Protein AF-A0A0R3MHD1-F1 (afdb_monomer_lite)

Sequence (222 aa):
MSDHPVATAPGTALAGQFPVSPNNPCPFLRALVANGYVGGDVVPLSQISEIVGDASGQTGLGKMKVRIATWMVAVIANGLGPGRLFKSATSGAVLDQLRDGPLDKHGGGSRILDATAKVHEEQIDRLASFGKDCKDPAGGIETGLTAKEIETFMAANIKRDGDAARWYFPILMKGEWPVLLKILGKGEGEERYLSVAEVRTLFVERRLPKRIADRLPKPASP

Structure (mmCIF, N/CA/C/O backbone):
data_AF-A0A0R3MHD1-F1
#
_entry.id   AF-A0A0R3MHD1-F1
#
loop_
_atom_site.group_PDB
_atom_site.id
_atom_site.type_symbol
_atom_site.label_atom_id
_atom_site.label_alt_id
_atom_site.label_comp_id
_atom_site.label_asym_id
_atom_site.label_entity_id
_atom_site.label_seq_id
_atom_site.pdbx_PDB_ins_code
_atom_site.Cartn_x
_atom_site.Cartn_y
_atom_site.Cartn_z
_atom_site.occupancy
_atom_site.B_iso_or_equiv
_atom_site.auth_seq_id
_atom_site.auth_comp_id
_atom_site.auth_asym_id
_atom_site.auth_atom_id
_atom_site.pdbx_PDB_model_num
ATOM 1 N N . MET A 1 1 ? -9.852 -34.357 8.233 1.00 34.12 1 MET A N 1
ATOM 2 C CA . MET A 1 1 ? -9.595 -33.956 6.837 1.00 34.12 1 MET A CA 1
ATOM 3 C C . MET A 1 1 ? -8.949 -32.591 6.910 1.00 34.12 1 MET A C 1
ATOM 5 O O . MET A 1 1 ? -9.601 -31.654 7.344 1.00 34.12 1 MET A O 1
ATOM 9 N N . SER A 1 2 ? -7.641 -32.533 6.677 1.00 34.09 2 SER A N 1
ATOM 10 C CA . SER A 1 2 ? -6.880 -31.287 6.728 1.00 34.09 2 SER A CA 1
ATOM 11 C C . SER A 1 2 ? -6.957 -30.638 5.354 1.00 34.09 2 SER A C 1
ATOM 13 O O . SER A 1 2 ? -6.270 -31.077 4.435 1.00 34.09 2 SER A O 1
ATOM 15 N N . ASP A 1 3 ? -7.809 -29.627 5.213 1.00 36.19 3 ASP A N 1
ATOM 16 C CA . ASP A 1 3 ? -7.809 -28.756 4.041 1.00 36.19 3 ASP A CA 1
ATOM 17 C C . ASP A 1 3 ? -6.606 -27.819 4.150 1.00 36.19 3 ASP A C 1
ATOM 19 O O . ASP A 1 3 ? -6.663 -26.745 4.746 1.00 36.19 3 ASP A O 1
ATOM 23 N N . HIS A 1 4 ? -5.471 -28.259 3.612 1.00 31.22 4 HIS A N 1
ATOM 24 C CA . HIS A 1 4 ? -4.378 -27.347 3.315 1.00 31.22 4 HIS A CA 1
ATOM 25 C C . HIS A 1 4 ? -4.783 -26.510 2.095 1.00 31.22 4 HIS A C 1
ATOM 27 O O . HIS A 1 4 ? -5.017 -27.090 1.030 1.00 31.22 4 HIS A O 1
ATOM 33 N N . PRO A 1 5 ? -4.856 -25.170 2.197 1.00 44.78 5 PRO A N 1
ATOM 34 C CA . PRO A 1 5 ? -5.051 -24.349 1.019 1.00 44.78 5 PRO A CA 1
ATOM 35 C C . PRO A 1 5 ? -3.852 -24.560 0.095 1.00 44.78 5 PRO A C 1
ATOM 37 O O . PRO A 1 5 ? -2.701 -24.351 0.483 1.00 44.78 5 PRO A O 1
ATOM 40 N N . VAL A 1 6 ? -4.130 -25.019 -1.126 1.00 38.56 6 VAL A N 1
ATOM 41 C CA . VAL A 1 6 ? -3.137 -25.139 -2.193 1.00 38.56 6 VAL A CA 1
ATOM 42 C C . VAL A 1 6 ? -2.524 -23.758 -2.392 1.00 38.56 6 VAL A C 1
ATOM 44 O O . VAL A 1 6 ?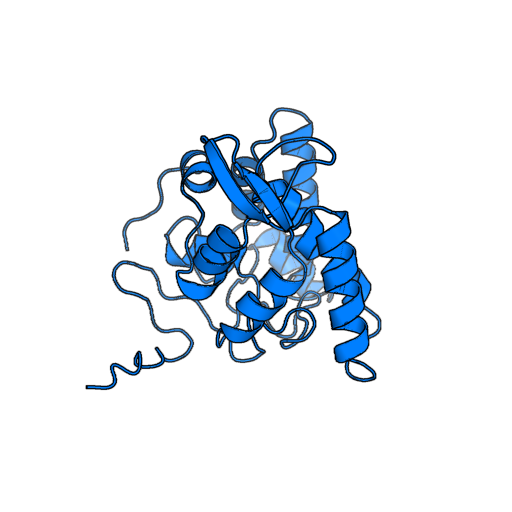 -3.195 -22.827 -2.841 1.00 38.56 6 VAL A O 1
ATOM 47 N N . ALA A 1 7 ? -1.252 -23.619 -2.018 1.00 45.84 7 ALA A N 1
ATOM 48 C CA . ALA A 1 7 ? -0.494 -22.401 -2.239 1.00 45.84 7 ALA A CA 1
ATOM 49 C C . ALA A 1 7 ? -0.509 -22.096 -3.742 1.00 45.84 7 ALA A C 1
ATOM 51 O O . ALA A 1 7 ? 0.117 -22.788 -4.544 1.00 45.84 7 ALA A O 1
ATOM 52 N N . THR A 1 8 ? -1.283 -21.085 -4.127 1.00 55.59 8 THR A N 1
ATOM 53 C CA . THR A 1 8 ? -1.383 -20.643 -5.515 1.00 55.59 8 THR A CA 1
ATOM 54 C C . THR A 1 8 ? -0.014 -20.118 -5.946 1.00 55.59 8 THR A C 1
ATOM 56 O O . THR A 1 8 ? 0.562 -19.270 -5.262 1.00 55.59 8 THR A O 1
ATOM 59 N N . ALA A 1 9 ? 0.529 -20.639 -7.050 1.00 59.28 9 ALA A N 1
ATOM 60 C CA . ALA A 1 9 ? 1.863 -20.271 -7.515 1.00 59.28 9 ALA A CA 1
ATOM 61 C C . ALA A 1 9 ? 1.975 -18.745 -7.740 1.00 59.28 9 ALA A C 1
ATOM 63 O O . ALA A 1 9 ? 1.017 -18.140 -8.249 1.00 59.28 9 ALA A O 1
ATOM 64 N N . PRO A 1 10 ? 3.116 -18.112 -7.396 1.00 60.78 10 PRO A N 1
ATOM 65 C CA . PRO A 1 10 ? 3.315 -16.677 -7.576 1.00 60.78 10 PRO A CA 1
ATOM 66 C C . PRO A 1 10 ? 3.020 -16.253 -9.018 1.00 60.78 10 PRO A C 1
ATOM 68 O O . PRO A 1 10 ? 3.542 -16.839 -9.961 1.00 60.78 10 PRO A O 1
ATOM 71 N N . GLY A 1 11 ? 2.166 -15.246 -9.197 1.00 61.41 11 GLY A N 1
ATOM 72 C CA . GLY A 1 11 ? 1.775 -14.753 -10.524 1.00 61.41 11 GLY A CA 1
ATOM 73 C C . GLY A 1 11 ? 0.466 -15.319 -11.080 1.00 61.41 11 GLY A C 1
ATOM 74 O O . GLY A 1 11 ? -0.104 -14.727 -11.994 1.00 61.41 11 GLY A O 1
ATOM 75 N N . THR A 1 12 ? -0.069 -16.395 -10.499 1.00 70.38 12 THR A N 1
ATOM 76 C CA . THR A 1 12 ? -1.345 -16.974 -10.949 1.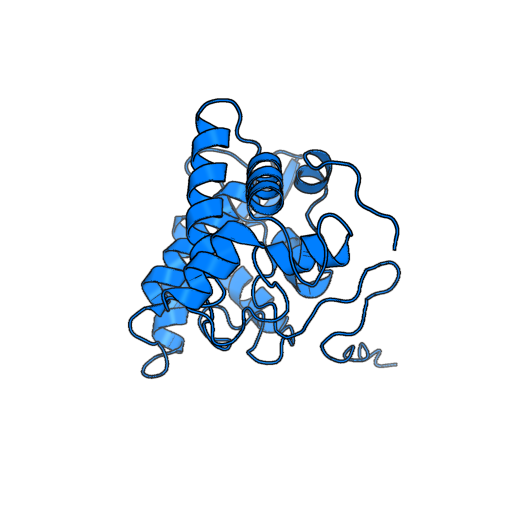00 70.38 12 THR A CA 1
ATOM 77 C C . THR A 1 12 ? -2.516 -16.068 -10.552 1.00 70.38 12 THR A C 1
ATOM 79 O O . THR A 1 12 ? -2.560 -15.509 -9.446 1.00 70.38 12 THR A O 1
ATOM 82 N N . ALA A 1 13 ? -3.468 -15.893 -11.467 1.00 78.25 13 ALA A N 1
ATOM 83 C CA . ALA A 1 13 ? -4.727 -15.209 -11.197 1.00 78.25 13 ALA A CA 1
ATOM 84 C C . ALA A 1 13 ? -5.541 -15.974 -10.136 1.00 78.25 13 ALA A C 1
ATOM 86 O O . ALA A 1 13 ? -5.620 -17.201 -10.187 1.00 78.25 13 ALA A O 1
ATOM 87 N N . LEU A 1 14 ? -6.147 -15.262 -9.178 1.00 84.88 14 LEU A N 1
ATOM 88 C CA . LEU A 1 14 ? -7.246 -15.846 -8.400 1.00 84.88 14 LEU A CA 1
ATOM 89 C C . LEU A 1 14 ? -8.499 -15.889 -9.284 1.00 84.88 14 LEU A C 1
ATOM 91 O O . LEU A 1 14 ? -8.594 -15.155 -10.268 1.00 84.88 14 LEU A O 1
ATOM 95 N N . ALA A 1 15 ? -9.466 -16.738 -8.937 1.00 86.75 15 ALA A N 1
ATOM 96 C CA . ALA A 1 15 ? -10.714 -16.836 -9.689 1.00 86.75 15 ALA A CA 1
ATOM 97 C C . ALA A 1 15 ? -11.391 -15.457 -9.830 1.00 86.75 15 ALA A C 1
ATOM 99 O O . ALA A 1 15 ? -11.622 -14.765 -8.836 1.00 86.75 15 ALA A O 1
ATOM 100 N N . GLY A 1 16 ? -11.698 -15.069 -11.072 1.00 87.50 16 GLY A N 1
ATOM 101 C CA . GLY A 1 16 ? -12.313 -13.777 -11.386 1.00 87.50 16 GLY A CA 1
ATOM 102 C C . GLY A 1 16 ? -11.384 -12.568 -11.224 1.00 87.50 16 GLY A C 1
ATOM 103 O O . GLY A 1 16 ? -11.873 -11.480 -10.936 1.00 87.50 16 GLY A O 1
ATOM 104 N N . GLN A 1 17 ? -10.065 -12.745 -11.358 1.00 94.38 17 GLN A N 1
ATOM 105 C CA . GLN A 1 17 ? -9.077 -11.663 -11.319 1.00 94.38 17 GLN A CA 1
ATOM 106 C C . GLN A 1 17 ? -8.111 -11.728 -12.502 1.00 94.38 17 GLN A C 1
ATOM 108 O O . GLN A 1 17 ? -7.833 -12.798 -13.038 1.00 94.38 17 GLN A O 1
ATOM 113 N N . PHE A 1 18 ? -7.530 -10.583 -12.856 1.00 94.12 18 PHE A N 1
ATOM 114 C CA . PHE A 1 18 ? -6.404 -10.529 -13.783 1.00 94.12 18 PHE A CA 1
ATOM 115 C C . PHE A 1 18 ? -5.118 -11.070 -13.129 1.00 94.12 18 PHE A C 1
ATOM 117 O O . PHE A 1 18 ? -4.924 -10.934 -11.912 1.00 94.12 18 PHE A O 1
ATOM 124 N N . PRO A 1 19 ? -4.201 -11.671 -13.912 1.00 93.31 19 PRO A N 1
ATOM 125 C CA . PRO A 1 19 ? -2.897 -12.081 -13.405 1.00 93.31 19 PRO A CA 1
ATOM 126 C C . PRO A 1 19 ? -2.097 -10.866 -12.919 1.00 93.31 19 PRO A C 1
ATOM 128 O O . PRO A 1 19 ? -2.137 -9.787 -13.506 1.00 93.31 19 PRO A O 1
ATOM 131 N N . VAL A 1 20 ? -1.341 -11.050 -11.836 1.00 94.00 20 VAL A N 1
ATOM 132 C CA . VAL A 1 20 ? -0.534 -9.985 -11.227 1.00 94.00 20 VAL A CA 1
ATOM 133 C C . VAL A 1 20 ? 0.913 -10.426 -11.180 1.00 94.00 20 VAL A C 1
ATOM 135 O O . VAL A 1 20 ? 1.230 -11.411 -10.516 1.00 94.00 20 VAL A O 1
ATOM 138 N N . SER A 1 21 ? 1.799 -9.661 -11.814 1.00 94.25 21 SER A N 1
ATOM 139 C CA . SER A 1 21 ? 3.227 -9.976 -11.848 1.00 94.25 21 SER A CA 1
ATOM 140 C C . SER A 1 21 ? 3.822 -10.146 -10.436 1.00 94.25 21 SER A C 1
ATOM 142 O O . SER A 1 21 ? 3.561 -9.320 -9.550 1.00 94.25 21 SER A O 1
ATOM 144 N N . PRO A 1 22 ? 4.658 -11.174 -10.186 1.00 93.81 22 PRO A N 1
ATOM 145 C CA . PRO A 1 22 ? 5.426 -11.279 -8.942 1.00 93.81 22 PRO A CA 1
ATOM 146 C C . PRO A 1 22 ? 6.431 -10.122 -8.776 1.00 93.81 22 PRO A C 1
ATOM 148 O O . PRO A 1 22 ? 6.829 -9.792 -7.657 1.00 93.81 22 PRO A O 1
ATOM 151 N N . ASN A 1 23 ? 6.765 -9.429 -9.868 1.00 94.31 23 ASN A N 1
ATOM 152 C CA . ASN A 1 23 ? 7.660 -8.279 -9.853 1.00 94.31 23 ASN A CA 1
ATOM 153 C C . ASN A 1 23 ? 6.982 -6.959 -9.446 1.00 94.31 23 ASN A C 1
ATOM 155 O O . ASN A 1 23 ? 7.631 -5.915 -9.451 1.00 94.31 23 ASN A O 1
ATOM 159 N N . ASN A 1 24 ? 5.699 -6.991 -9.073 1.00 93.75 24 ASN A N 1
ATOM 160 C CA . ASN A 1 24 ? 5.012 -5.866 -8.447 1.00 93.75 24 ASN A CA 1
ATOM 161 C C . ASN A 1 24 ? 5.027 -6.033 -6.910 1.00 93.75 24 ASN A C 1
ATOM 163 O O . ASN A 1 24 ? 4.262 -6.858 -6.399 1.00 93.75 24 ASN A O 1
ATOM 167 N N . PRO A 1 25 ? 5.852 -5.282 -6.151 1.00 93.25 25 PRO A N 1
ATOM 168 C CA . PRO A 1 25 ? 5.940 -5.397 -4.694 1.00 93.25 25 PRO A CA 1
ATOM 169 C C . PRO A 1 25 ? 4.846 -4.615 -3.947 1.00 93.25 25 PRO A C 1
ATOM 171 O O . PRO A 1 25 ? 4.747 -4.728 -2.728 1.00 93.25 25 PRO A O 1
ATOM 174 N N . CYS A 1 26 ? 4.044 -3.794 -4.634 1.00 94.00 26 CYS A N 1
ATOM 175 C CA . CYS A 1 26 ? 3.104 -2.882 -3.990 1.00 94.00 26 CYS A CA 1
ATOM 176 C C . CYS A 1 26 ? 1.717 -3.533 -3.848 1.00 94.00 26 CYS A C 1
ATOM 178 O O . CYS A 1 26 ? 1.015 -3.673 -4.850 1.00 94.00 26 CYS A O 1
ATOM 180 N N . PRO A 1 27 ? 1.251 -3.874 -2.632 1.00 94.94 27 PRO A N 1
ATOM 181 C CA . PRO A 1 27 ? -0.035 -4.555 -2.437 1.00 94.94 27 PRO A CA 1
ATOM 182 C C . PRO A 1 27 ? -1.225 -3.751 -2.985 1.00 94.94 27 PRO A C 1
ATOM 184 O O . PRO A 1 27 ? -2.153 -4.325 -3.547 1.00 94.94 27 PRO A O 1
ATOM 187 N N . PHE A 1 28 ? -1.165 -2.418 -2.912 1.00 95.56 28 PHE A N 1
ATOM 188 C CA . PHE A 1 28 ? -2.193 -1.542 -3.471 1.00 95.56 28 PHE A CA 1
ATOM 189 C C . PHE A 1 28 ? -2.265 -1.623 -5.004 1.00 95.56 28 PHE A C 1
ATOM 191 O O . PHE A 1 28 ? -3.340 -1.842 -5.556 1.00 95.56 28 PHE A O 1
ATOM 198 N N . LEU A 1 29 ? -1.125 -1.529 -5.701 1.00 95.81 29 LEU A N 1
ATOM 199 C CA . LEU A 1 29 ? -1.087 -1.682 -7.161 1.00 95.81 29 LEU A CA 1
ATOM 200 C C . LEU A 1 29 ? -1.463 -3.105 -7.588 1.00 95.81 29 LEU A C 1
ATOM 202 O O . LEU A 1 29 ? -2.177 -3.272 -8.570 1.00 95.81 29 LEU A O 1
ATOM 206 N N . ARG A 1 30 ? -1.041 -4.128 -6.835 1.00 96.50 30 ARG A N 1
ATOM 207 C CA . ARG A 1 30 ? -1.443 -5.524 -7.072 1.00 96.50 30 ARG A CA 1
ATOM 208 C C . ARG A 1 30 ? -2.963 -5.682 -7.024 1.00 96.50 30 ARG A C 1
ATOM 210 O O . ARG A 1 30 ? -3.510 -6.367 -7.881 1.00 96.50 30 ARG A O 1
ATOM 217 N N . ALA A 1 31 ? -3.635 -5.033 -6.072 1.00 96.88 31 ALA A N 1
ATOM 218 C CA . ALA A 1 31 ? -5.093 -5.040 -5.991 1.00 96.88 31 ALA A CA 1
ATOM 219 C C . ALA A 1 31 ? -5.751 -4.275 -7.150 1.00 96.88 31 ALA A C 1
ATOM 221 O O . ALA A 1 31 ? -6.754 -4.734 -7.693 1.00 96.88 31 ALA A O 1
ATOM 222 N N . LEU A 1 32 ? -5.181 -3.145 -7.581 1.00 96.81 32 LEU A N 1
ATOM 223 C CA . LEU A 1 32 ? -5.687 -2.420 -8.751 1.00 96.81 32 LEU A CA 1
ATOM 224 C C . LEU A 1 32 ? -5.599 -3.254 -10.036 1.00 96.81 32 LEU A C 1
ATOM 226 O O . LEU A 1 32 ? -6.579 -3.316 -10.775 1.00 96.81 32 LEU A O 1
ATOM 230 N N . VAL A 1 33 ? -4.464 -3.922 -10.270 1.00 96.62 33 VAL A N 1
ATOM 231 C CA . VAL A 1 33 ? -4.264 -4.813 -11.424 1.00 96.62 33 VAL A CA 1
ATOM 232 C C . VAL A 1 33 ? -5.217 -6.002 -11.351 1.00 96.62 33 VAL A C 1
ATOM 234 O O . VAL A 1 33 ? -5.978 -6.230 -12.283 1.00 96.62 33 VAL A O 1
ATOM 237 N N . ALA A 1 34 ? -5.229 -6.724 -10.224 1.00 96.62 34 ALA A N 1
ATOM 238 C CA . ALA A 1 34 ? -6.039 -7.931 -10.046 1.00 96.62 34 ALA A CA 1
ATOM 239 C C . ALA A 1 34 ? -7.527 -7.702 -10.340 1.00 96.62 34 ALA A C 1
ATOM 241 O O . ALA A 1 34 ? -8.197 -8.591 -10.855 1.00 96.62 34 ALA A O 1
ATOM 242 N N . ASN A 1 35 ? -8.038 -6.511 -10.023 1.00 96.06 35 ASN A N 1
ATOM 243 C CA . ASN A 1 35 ? -9.447 -6.172 -10.198 1.00 96.06 35 ASN A CA 1
ATOM 244 C C . ASN A 1 35 ? -9.700 -5.266 -11.413 1.00 96.06 35 ASN A C 1
ATOM 246 O O . ASN A 1 35 ? -10.769 -4.680 -11.485 1.00 96.06 35 ASN A O 1
ATOM 250 N N . GLY A 1 36 ? -8.751 -5.124 -12.346 1.00 95.12 36 GLY A N 1
ATOM 251 C CA . GLY A 1 36 ? -8.996 -4.472 -13.638 1.00 95.12 36 GLY A CA 1
ATOM 252 C C . GLY A 1 36 ? -9.118 -2.947 -13.605 1.00 95.12 36 GLY A C 1
ATOM 253 O O . GLY A 1 36 ? -9.680 -2.364 -14.531 1.00 95.12 36 GLY A O 1
ATOM 254 N N . TYR A 1 37 ? -8.619 -2.280 -12.562 1.00 95.50 37 TYR A N 1
ATOM 255 C CA . TYR A 1 37 ? -8.586 -0.812 -12.503 1.00 95.50 37 TYR A CA 1
ATOM 256 C C . TYR A 1 37 ? -7.416 -0.221 -13.306 1.00 95.50 37 TYR A C 1
ATOM 258 O O . TYR A 1 37 ? -7.509 0.902 -13.800 1.00 95.50 37 TYR A O 1
ATOM 266 N N . VAL A 1 38 ? -6.317 -0.971 -13.441 1.00 94.81 38 VAL A N 1
ATOM 267 C CA . VAL A 1 38 ? -5.145 -0.629 -14.268 1.00 94.81 38 VAL A CA 1
ATOM 268 C C . VAL A 1 38 ? -4.595 -1.876 -14.961 1.00 94.81 38 VAL A C 1
ATOM 270 O O . VAL A 1 38 ? -4.818 -2.991 -14.491 1.00 94.81 38 VAL A O 1
ATOM 273 N N . GLY A 1 39 ? -3.848 -1.681 -16.052 1.00 92.31 39 GLY A N 1
ATOM 274 C CA . GLY A 1 39 ? -3.086 -2.751 -16.706 1.00 92.31 39 GLY A CA 1
ATOM 275 C C . GLY A 1 39 ? -1.946 -3.283 -15.829 1.00 92.31 39 GLY A C 1
ATOM 276 O O . GLY A 1 39 ? -1.474 -2.599 -14.922 1.00 92.31 39 GLY A O 1
ATOM 277 N N . GLY A 1 40 ? -1.514 -4.521 -16.082 1.00 88.25 40 GLY A N 1
ATOM 278 C CA . GLY A 1 40 ? -0.437 -5.182 -15.328 1.00 88.25 40 GLY A CA 1
ATOM 279 C C . GLY A 1 40 ? 0.984 -4.851 -15.798 1.00 88.25 40 GLY A C 1
ATOM 280 O O . GLY A 1 40 ? 1.942 -5.275 -15.157 1.00 88.25 40 GLY A O 1
ATOM 281 N N . ASP A 1 41 ? 1.106 -4.114 -16.898 1.00 90.75 41 ASP A N 1
ATOM 282 C CA . ASP A 1 41 ? 2.324 -3.817 -17.643 1.00 90.75 41 ASP A CA 1
ATOM 283 C C . ASP A 1 41 ? 2.645 -2.312 -17.594 1.00 90.75 41 ASP A C 1
ATOM 285 O O . ASP A 1 41 ? 3.019 -1.802 -16.537 1.00 90.75 41 ASP A O 1
ATOM 289 N N . VAL A 1 42 ? 2.528 -1.581 -18.706 1.00 94.19 42 VAL A N 1
ATOM 290 C CA . VAL A 1 42 ? 2.818 -0.149 -18.773 1.00 94.19 42 VAL A CA 1
ATOM 291 C C . VAL A 1 42 ? 1.551 0.640 -18.478 1.00 94.19 42 VAL A C 1
ATOM 293 O O . VAL A 1 42 ? 0.587 0.607 -19.238 1.00 94.19 42 VAL A O 1
ATOM 296 N N . VAL A 1 43 ? 1.570 1.407 -17.391 1.00 94.62 43 VAL A N 1
ATOM 297 C CA . VAL A 1 43 ? 0.432 2.226 -16.969 1.00 94.62 43 VAL A CA 1
ATOM 298 C C . VAL A 1 43 ? 0.816 3.707 -17.005 1.00 94.62 43 VAL A C 1
ATOM 300 O O . VAL A 1 43 ? 1.777 4.107 -16.333 1.00 94.62 43 VAL A O 1
ATOM 303 N N . PRO A 1 44 ? 0.075 4.555 -17.745 1.00 95.88 44 PRO A N 1
ATOM 304 C CA . PRO A 1 44 ? 0.311 5.993 -17.770 1.00 95.88 44 PRO A CA 1
ATOM 305 C C . PRO A 1 44 ? 0.342 6.602 -16.364 1.00 95.88 44 PRO A C 1
ATOM 307 O O . PRO A 1 44 ? -0.516 6.324 -15.523 1.00 95.88 44 PRO A O 1
ATOM 310 N N . LEU A 1 45 ? 1.299 7.500 -16.111 1.00 93.62 45 LEU A N 1
ATOM 311 C CA . LEU A 1 45 ? 1.434 8.138 -14.796 1.00 93.62 45 LEU A CA 1
ATOM 312 C C . LEU A 1 45 ? 0.197 8.965 -14.420 1.00 93.62 45 LEU A C 1
ATOM 314 O O . LEU A 1 45 ? -0.157 9.048 -13.244 1.00 93.62 45 LEU A O 1
ATOM 318 N N . SER A 1 46 ? -0.473 9.557 -15.414 1.00 93.38 46 SER A N 1
ATOM 319 C CA . SER A 1 46 ? -1.746 10.259 -15.234 1.00 93.38 46 SER A CA 1
ATOM 320 C C . SER A 1 46 ? -2.811 9.328 -14.659 1.00 93.38 46 SER A C 1
ATOM 322 O O . SER A 1 46 ? -3.403 9.672 -13.639 1.00 93.38 46 SER A O 1
ATOM 324 N N . GLN A 1 47 ? -2.966 8.131 -15.228 1.00 95.00 47 GLN A N 1
ATOM 325 C CA . GLN A 1 47 ? -3.921 7.123 -14.770 1.00 95.00 47 GLN A CA 1
ATOM 326 C C . GLN A 1 47 ? -3.608 6.647 -13.345 1.00 95.00 47 GLN A C 1
ATOM 328 O O . GLN A 1 47 ? -4.501 6.643 -12.500 1.00 95.00 47 GLN A O 1
ATOM 333 N N . ILE A 1 48 ? -2.344 6.318 -13.038 1.00 93.38 48 ILE A N 1
ATOM 334 C CA . ILE A 1 48 ? -1.938 5.925 -11.672 1.00 93.38 48 ILE A CA 1
ATOM 335 C C . ILE A 1 48 ? -2.257 7.053 -10.685 1.00 93.38 48 ILE A C 1
ATOM 337 O O . ILE A 1 48 ? -2.858 6.817 -9.637 1.00 93.38 48 ILE A O 1
ATOM 341 N N . SER A 1 49 ? -1.864 8.287 -11.016 1.00 94.06 49 SER A N 1
ATOM 342 C CA . SER A 1 49 ? -2.080 9.436 -10.138 1.00 94.06 49 SER A CA 1
ATOM 343 C C . SER A 1 49 ? -3.564 9.705 -9.894 1.00 94.06 49 SER A C 1
ATOM 345 O O . SER A 1 49 ? -3.947 9.990 -8.763 1.00 94.06 49 SER A O 1
ATOM 347 N N . GLU A 1 50 ? -4.399 9.591 -10.928 1.00 94.94 50 GLU A N 1
ATOM 348 C CA . GLU A 1 50 ? -5.842 9.798 -10.854 1.00 94.94 50 GLU A CA 1
ATOM 349 C C . GLU A 1 50 ? -6.513 8.750 -9.971 1.00 94.94 50 GLU A C 1
ATOM 351 O O . GLU A 1 50 ? -7.168 9.128 -9.003 1.00 94.94 50 GLU A O 1
ATOM 356 N N . ILE A 1 51 ? -6.237 7.465 -10.209 1.00 95.00 51 ILE A N 1
ATOM 357 C CA . ILE A 1 51 ? -6.793 6.359 -9.421 1.00 95.00 51 ILE A CA 1
ATOM 358 C C . ILE A 1 51 ? -6.379 6.447 -7.951 1.00 95.00 51 ILE A C 1
ATOM 360 O O . ILE A 1 51 ? -7.209 6.265 -7.064 1.00 95.00 51 ILE A O 1
ATOM 364 N N . VAL A 1 52 ? -5.110 6.750 -7.656 1.00 93.44 52 VAL A N 1
ATOM 365 C CA . VAL A 1 52 ? -4.667 6.932 -6.262 1.00 93.44 52 VAL A CA 1
ATOM 366 C C . VAL A 1 52 ? -5.308 8.180 -5.646 1.00 93.44 52 VAL A C 1
ATOM 368 O O . VAL A 1 52 ? -5.684 8.172 -4.472 1.00 93.44 52 VAL A O 1
ATOM 371 N N . GLY A 1 53 ? -5.484 9.239 -6.440 1.00 94.12 53 GLY A N 1
ATOM 372 C CA . GLY A 1 53 ? -6.239 10.427 -6.055 1.00 94.12 53 GLY A CA 1
ATOM 373 C C . GLY A 1 53 ? -7.676 10.094 -5.652 1.00 94.12 53 GLY A C 1
ATOM 374 O O . GLY A 1 53 ? -8.107 10.517 -4.581 1.00 94.12 53 GLY A O 1
ATOM 375 N N . ASP A 1 54 ? -8.387 9.305 -6.454 1.00 94.88 54 ASP A N 1
ATOM 376 C CA . ASP A 1 54 ? -9.757 8.853 -6.182 1.00 94.88 54 ASP A CA 1
ATOM 377 C C . ASP A 1 54 ? -9.834 7.939 -4.959 1.00 94.88 54 ASP A C 1
ATOM 379 O O . ASP A 1 54 ? -10.608 8.190 -4.031 1.00 94.88 54 ASP A O 1
ATOM 383 N N . ALA A 1 55 ? -8.959 6.933 -4.892 1.00 94.25 55 ALA A N 1
ATOM 384 C CA . ALA A 1 55 ? -8.890 6.007 -3.766 1.00 94.25 55 ALA A CA 1
ATOM 385 C C . ALA A 1 55 ? -8.696 6.733 -2.428 1.00 94.25 55 ALA A C 1
ATOM 387 O O . ALA A 1 55 ? -9.275 6.337 -1.413 1.00 94.25 55 ALA A O 1
ATOM 388 N N . SER A 1 56 ? -7.913 7.820 -2.424 1.00 91.62 56 SER A N 1
ATOM 389 C CA . SER A 1 56 ? -7.628 8.602 -1.219 1.00 91.62 56 SER A CA 1
ATOM 390 C C . SER A 1 56 ? -8.863 9.257 -0.589 1.00 91.62 56 SER A C 1
ATOM 392 O O . SER A 1 56 ? -8.800 9.666 0.569 1.00 91.62 56 SER A O 1
ATOM 394 N N . GLY A 1 57 ? -9.968 9.394 -1.336 1.00 90.75 57 GLY A N 1
ATOM 395 C CA . GLY A 1 57 ? -11.183 10.082 -0.889 1.00 90.75 57 GLY A CA 1
ATOM 396 C C . GLY A 1 57 ? -11.019 11.594 -0.692 1.00 90.75 57 GLY A C 1
ATOM 397 O O . GLY A 1 57 ? -11.946 12.257 -0.237 1.00 90.75 57 GLY A O 1
ATOM 398 N N . GLN A 1 58 ? -9.851 12.156 -1.019 1.00 90.94 58 GLN A N 1
ATOM 399 C CA . GLN A 1 58 ? -9.601 13.592 -0.958 1.00 90.94 58 GLN A CA 1
ATOM 400 C C . GLN A 1 58 ? -10.287 14.304 -2.129 1.00 90.94 58 GLN A C 1
ATOM 402 O O . GLN A 1 58 ? -10.402 13.760 -3.227 1.00 90.94 58 GLN A O 1
ATOM 407 N N . THR A 1 59 ? -10.673 15.563 -1.927 1.00 91.44 59 THR A N 1
ATOM 408 C CA . THR A 1 59 ? -11.262 16.424 -2.964 1.00 91.44 59 THR A CA 1
ATOM 409 C C . THR A 1 59 ? -10.449 17.714 -3.133 1.00 91.44 59 THR A C 1
ATOM 411 O O . THR A 1 59 ? -9.544 18.010 -2.344 1.00 91.44 59 THR A O 1
ATOM 414 N N . GLY A 1 60 ? -10.698 18.461 -4.216 1.00 94.25 60 GLY A N 1
ATOM 415 C CA . GLY A 1 60 ? -10.064 19.759 -4.485 1.00 94.25 60 GLY A CA 1
ATOM 416 C C . GLY A 1 60 ? -8.530 19.748 -4.394 1.00 94.25 60 GLY A C 1
ATOM 417 O O . GLY A 1 60 ? -7.856 18.892 -4.974 1.00 94.25 60 GLY A O 1
ATOM 418 N N . LEU A 1 61 ? -7.974 20.696 -3.629 1.00 92.62 61 LEU A N 1
ATOM 419 C CA . LEU A 1 61 ? -6.527 20.828 -3.406 1.00 92.62 61 LEU A CA 1
ATOM 420 C C . LEU A 1 61 ? -5.906 19.588 -2.744 1.00 92.62 61 LEU A C 1
ATOM 422 O O . LEU A 1 61 ? -4.748 19.268 -3.010 1.00 92.62 61 LEU A O 1
ATOM 426 N N . GLY A 1 62 ? -6.660 18.872 -1.903 1.00 90.94 62 GLY A N 1
ATOM 427 C CA . GLY A 1 62 ? -6.200 17.632 -1.276 1.00 90.94 62 GLY A CA 1
ATOM 428 C C . GLY A 1 62 ? -5.948 16.541 -2.315 1.00 90.94 62 GLY A C 1
ATOM 429 O O . GLY A 1 62 ? -4.861 15.960 -2.349 1.00 90.94 62 GLY A O 1
ATOM 430 N N . LYS A 1 63 ? -6.911 16.337 -3.226 1.00 92.19 63 LYS A N 1
ATOM 431 C CA . LYS A 1 63 ? -6.781 15.390 -4.346 1.00 92.19 63 LYS A CA 1
ATOM 432 C C . LYS A 1 63 ? -5.604 15.754 -5.244 1.00 92.19 63 LYS A C 1
ATOM 434 O O . LYS A 1 63 ? -4.805 14.891 -5.593 1.00 92.19 63 LYS A O 1
ATOM 439 N N . MET A 1 64 ? -5.456 17.036 -5.578 1.00 91.81 64 MET A N 1
ATOM 440 C CA . MET A 1 64 ? -4.346 17.522 -6.402 1.00 91.81 64 MET A CA 1
ATOM 441 C C . MET A 1 64 ? -2.979 17.216 -5.770 1.00 91.81 64 MET A C 1
ATOM 443 O O . MET A 1 64 ? -2.092 16.714 -6.458 1.00 91.81 64 MET A O 1
ATOM 447 N N . LYS A 1 65 ? -2.816 17.437 -4.458 1.00 89.81 65 LYS A N 1
ATOM 448 C CA . LYS A 1 65 ? -1.573 17.102 -3.740 1.00 89.81 65 LYS A CA 1
ATOM 449 C C . LYS A 1 65 ? -1.262 15.605 -3.783 1.00 89.81 65 LYS A C 1
ATOM 451 O O . LYS A 1 65 ? -0.112 15.244 -4.017 1.00 89.81 65 LYS A O 1
ATOM 456 N N . VAL A 1 66 ? -2.268 14.745 -3.591 1.00 90.94 66 VAL A N 1
ATOM 457 C CA . VAL A 1 66 ? -2.099 13.283 -3.693 1.00 90.94 66 VAL A CA 1
ATOM 458 C C . VAL A 1 66 ? -1.647 12.896 -5.099 1.00 90.94 66 VAL A C 1
ATOM 460 O O . VAL A 1 66 ? -0.642 12.208 -5.234 1.00 90.94 66 VAL A O 1
ATOM 463 N N . ARG A 1 67 ? -2.313 13.409 -6.140 1.00 93.44 67 ARG A N 1
ATOM 464 C CA . ARG A 1 67 ? -1.960 13.127 -7.541 1.00 93.44 67 ARG A CA 1
ATOM 465 C C . ARG A 1 67 ? -0.511 13.499 -7.856 1.00 93.44 67 ARG A C 1
ATOM 467 O O . ARG A 1 67 ? 0.208 12.687 -8.428 1.00 93.44 67 ARG A O 1
ATOM 474 N N . ILE A 1 68 ? -0.072 14.694 -7.455 1.00 90.94 68 ILE A N 1
ATOM 475 C CA . ILE A 1 68 ? 1.305 15.163 -7.683 1.00 90.94 68 ILE A CA 1
ATOM 476 C C . ILE A 1 68 ? 2.312 14.270 -6.948 1.00 90.94 68 ILE A C 1
ATOM 478 O O . ILE A 1 68 ? 3.295 13.837 -7.545 1.00 90.94 68 ILE A O 1
ATOM 482 N N . ALA A 1 69 ? 2.059 13.949 -5.675 1.00 90.00 69 ALA A N 1
ATOM 483 C CA . ALA A 1 69 ? 2.928 13.066 -4.898 1.00 90.00 69 ALA A CA 1
ATOM 484 C C . ALA A 1 69 ? 3.040 11.671 -5.531 1.00 90.00 69 ALA A C 1
ATOM 486 O O . ALA A 1 69 ? 4.146 11.167 -5.721 1.00 90.00 69 ALA A O 1
ATOM 487 N N . THR A 1 70 ? 1.910 11.077 -5.921 1.00 91.06 70 THR A N 1
ATOM 488 C CA . THR A 1 70 ? 1.878 9.785 -6.611 1.00 91.06 70 THR A CA 1
ATOM 489 C C . THR A 1 70 ? 2.633 9.836 -7.931 1.00 91.06 70 THR A C 1
ATOM 491 O O . THR A 1 70 ? 3.407 8.927 -8.213 1.00 91.06 70 THR A O 1
ATOM 494 N N . TRP A 1 71 ? 2.449 10.895 -8.721 1.00 92.88 71 TRP A N 1
ATOM 495 C CA . TRP A 1 71 ? 3.148 11.059 -9.991 1.00 92.88 71 TRP A CA 1
ATOM 496 C C . TRP A 1 71 ? 4.669 11.078 -9.794 1.00 92.88 71 TRP A C 1
ATOM 498 O O . TRP A 1 71 ? 5.372 10.324 -10.460 1.00 92.88 71 TRP A O 1
ATOM 508 N N . MET A 1 72 ? 5.180 11.851 -8.827 1.00 88.75 72 MET A N 1
ATOM 509 C CA . MET A 1 72 ? 6.621 11.917 -8.537 1.00 88.75 72 MET A CA 1
ATOM 510 C C . MET A 1 72 ? 7.201 10.554 -8.138 1.00 88.75 72 MET A C 1
ATOM 512 O O . MET A 1 72 ? 8.271 10.175 -8.612 1.00 88.75 72 MET A O 1
ATOM 516 N N . VAL A 1 73 ? 6.486 9.797 -7.300 1.00 89.75 73 VAL A N 1
ATOM 517 C CA . VAL A 1 73 ? 6.893 8.439 -6.904 1.00 89.75 73 VAL A CA 1
ATOM 518 C C . VAL A 1 73 ? 6.857 7.483 -8.100 1.00 89.75 73 VAL A C 1
ATOM 520 O O . VAL A 1 73 ? 7.770 6.680 -8.278 1.00 89.75 73 VAL A O 1
ATOM 523 N N . ALA A 1 74 ? 5.835 7.586 -8.951 1.00 90.38 74 ALA A N 1
ATOM 524 C CA . ALA A 1 74 ? 5.675 6.722 -10.115 1.00 90.38 74 ALA A CA 1
ATOM 525 C C . ALA A 1 74 ? 6.750 6.971 -11.191 1.00 90.38 74 ALA A C 1
ATOM 527 O O . ALA A 1 74 ? 7.212 6.015 -11.809 1.00 90.38 74 ALA A O 1
ATOM 528 N N . VAL A 1 75 ? 7.222 8.215 -11.365 1.00 91.25 75 VAL A N 1
ATOM 529 C CA . VAL A 1 75 ? 8.344 8.537 -12.272 1.00 91.25 75 VAL A CA 1
ATOM 530 C C . VAL A 1 75 ? 9.601 7.738 -11.919 1.00 91.25 75 VAL A C 1
ATOM 532 O O . VAL A 1 75 ? 10.256 7.187 -12.804 1.00 91.25 75 VAL A O 1
ATOM 535 N N . ILE A 1 76 ? 9.934 7.654 -10.629 1.00 91.00 76 ILE A N 1
ATOM 536 C CA . ILE A 1 76 ? 11.163 6.998 -10.160 1.00 91.00 76 ILE A CA 1
ATOM 537 C C . ILE A 1 76 ? 11.008 5.484 -9.961 1.00 91.00 76 ILE A C 1
ATOM 539 O O . ILE A 1 76 ? 11.996 4.798 -9.706 1.00 91.00 76 ILE A O 1
ATOM 543 N N . ALA A 1 77 ? 9.790 4.945 -10.070 1.00 89.69 77 ALA A N 1
ATOM 544 C CA . ALA A 1 77 ? 9.463 3.586 -9.643 1.00 89.69 77 ALA A CA 1
ATOM 545 C C . ALA A 1 77 ? 10.260 2.493 -10.381 1.00 89.69 77 ALA A C 1
ATOM 547 O O . ALA A 1 77 ? 10.634 1.495 -9.771 1.00 89.69 77 ALA A O 1
ATOM 548 N N . ASN A 1 78 ? 10.585 2.703 -11.663 1.00 94.00 78 ASN A N 1
ATOM 549 C CA . ASN A 1 78 ? 11.362 1.763 -12.484 1.00 94.00 78 ASN A CA 1
ATOM 550 C C . ASN A 1 78 ? 12.871 2.082 -12.577 1.00 94.00 78 ASN A C 1
ATOM 552 O O . ASN A 1 78 ? 13.570 1.442 -13.371 1.00 94.00 78 ASN A O 1
ATOM 556 N N . GLY A 1 79 ? 13.378 3.072 -11.824 1.00 92.06 79 GLY A N 1
ATOM 557 C CA . GLY A 1 79 ? 14.803 3.430 -11.760 1.00 92.06 79 GLY A CA 1
ATOM 558 C C . GLY A 1 79 ? 15.091 4.938 -11.733 1.00 92.06 79 GLY A C 1
ATOM 559 O O . GLY A 1 79 ? 14.275 5.745 -12.162 1.00 92.06 79 GLY A O 1
ATOM 560 N N . LEU A 1 80 ? 16.294 5.312 -11.269 1.00 91.31 80 LEU A N 1
ATOM 561 C CA . LEU A 1 80 ? 16.755 6.713 -11.152 1.00 91.31 80 LEU A CA 1
ATOM 562 C C . LEU A 1 80 ? 17.646 7.193 -12.312 1.00 91.31 80 LEU A C 1
ATOM 564 O O . LEU A 1 80 ? 18.005 8.366 -12.371 1.00 91.31 80 LEU A O 1
ATOM 568 N N . GLY A 1 81 ? 18.035 6.304 -13.230 1.00 91.94 81 GLY A N 1
ATOM 569 C CA . GLY A 1 81 ? 18.862 6.683 -14.378 1.00 91.94 81 GLY A CA 1
ATOM 570 C C . GLY A 1 81 ? 18.104 7.614 -15.342 1.00 91.94 81 GLY A C 1
ATOM 571 O O . GLY A 1 81 ? 16.914 7.381 -15.564 1.00 91.94 81 GLY A O 1
ATOM 572 N N . PRO A 1 82 ? 18.756 8.604 -15.987 1.00 90.75 82 PRO A N 1
ATOM 573 C CA . PRO A 1 82 ? 18.079 9.589 -16.842 1.00 90.75 82 PRO A CA 1
ATOM 574 C C . PRO A 1 82 ? 17.170 8.977 -17.916 1.00 90.75 82 PRO A C 1
ATOM 576 O O . PRO A 1 82 ? 16.037 9.417 -18.097 1.00 90.75 82 PRO A O 1
ATOM 579 N N . GLY A 1 83 ? 17.622 7.906 -18.578 1.00 92.69 83 GLY A N 1
ATOM 580 C CA . GLY A 1 83 ? 16.820 7.199 -19.581 1.00 92.69 83 GLY A CA 1
ATOM 581 C C . GLY A 1 83 ? 15.587 6.495 -19.001 1.00 92.69 83 GLY A C 1
ATOM 582 O O . GLY A 1 83 ? 14.532 6.497 -19.629 1.00 92.69 83 GLY A O 1
ATOM 583 N N . ARG A 1 84 ? 15.688 5.933 -17.785 1.00 90.62 84 ARG A N 1
ATOM 584 C CA . ARG A 1 84 ? 14.551 5.314 -17.077 1.00 90.62 84 ARG A CA 1
ATOM 585 C C . ARG A 1 84 ? 13.536 6.379 -16.667 1.00 90.62 84 ARG A C 1
ATOM 587 O O . ARG A 1 84 ? 12.360 6.199 -16.940 1.00 90.62 84 ARG A O 1
ATOM 594 N N . LEU A 1 85 ? 13.994 7.499 -16.106 1.00 92.12 85 LEU A N 1
ATOM 595 C CA . LEU A 1 85 ? 13.130 8.620 -15.721 1.00 92.12 85 LEU A CA 1
ATOM 596 C C . LEU A 1 85 ? 12.378 9.196 -16.926 1.00 92.12 85 LEU A C 1
ATOM 598 O O . LEU A 1 85 ? 11.162 9.369 -16.867 1.00 92.12 85 LEU A O 1
ATOM 602 N N . PHE A 1 86 ? 13.080 9.440 -18.038 1.00 91.62 86 PHE A N 1
ATOM 603 C CA . PHE A 1 86 ? 12.467 9.934 -19.272 1.00 91.62 86 PHE A CA 1
ATOM 604 C C . PHE A 1 86 ? 11.445 8.943 -19.840 1.00 91.62 86 PHE A C 1
ATOM 606 O O . PHE A 1 86 ? 10.341 9.335 -20.223 1.00 91.62 86 PHE A O 1
ATOM 613 N N . LYS A 1 87 ? 11.778 7.647 -19.849 1.00 91.06 87 LYS A N 1
ATOM 614 C CA . LYS A 1 87 ? 10.851 6.598 -20.279 1.00 91.06 87 LYS A CA 1
ATOM 615 C C . LYS A 1 87 ? 9.611 6.549 -19.385 1.00 91.06 87 LYS A C 1
ATOM 617 O O . LYS A 1 87 ? 8.509 6.547 -19.919 1.00 91.06 87 LYS A O 1
ATOM 622 N N . SER A 1 88 ? 9.764 6.578 -18.061 1.00 91.06 88 SER A N 1
ATOM 623 C CA . SER A 1 88 ? 8.626 6.587 -17.133 1.00 91.06 88 SER A CA 1
ATOM 624 C C . SER A 1 88 ? 7.739 7.816 -17.330 1.00 91.06 88 SER A C 1
ATOM 626 O O . SER A 1 88 ? 6.518 7.699 -17.375 1.00 91.06 88 SER A O 1
ATOM 628 N N . ALA A 1 89 ? 8.345 8.996 -17.492 1.00 89.81 89 ALA A N 1
ATOM 629 C CA . ALA A 1 89 ? 7.621 10.250 -17.675 1.00 89.81 89 ALA A CA 1
ATOM 630 C C . ALA A 1 89 ? 6.835 10.310 -18.997 1.00 89.81 89 ALA A C 1
ATOM 632 O O . ALA A 1 89 ? 5.767 10.916 -19.035 1.00 89.81 89 ALA A O 1
ATOM 633 N N . THR A 1 90 ? 7.346 9.687 -20.064 1.00 90.31 90 THR A N 1
ATOM 634 C CA . THR A 1 90 ? 6.719 9.705 -21.399 1.00 90.31 90 THR A CA 1
ATOM 635 C C . THR A 1 90 ? 5.780 8.528 -21.645 1.00 90.31 90 THR A C 1
ATOM 637 O O . THR A 1 90 ? 4.729 8.706 -22.250 1.00 90.31 90 THR A O 1
ATOM 640 N N . SER A 1 91 ? 6.149 7.331 -21.188 1.00 91.25 91 SER A N 1
ATOM 641 C CA . SER A 1 91 ? 5.452 6.077 -21.504 1.00 91.25 91 SER A CA 1
ATOM 642 C C . SER A 1 91 ? 4.604 5.544 -20.348 1.00 91.25 91 SER A C 1
ATOM 644 O O . SER A 1 91 ? 3.685 4.773 -20.591 1.00 91.25 91 SER A O 1
ATOM 646 N N . GLY A 1 92 ? 4.873 5.951 -19.104 1.00 93.62 92 GLY A N 1
ATOM 647 C CA . GLY A 1 92 ? 4.230 5.398 -17.910 1.00 93.62 92 GLY A CA 1
ATOM 648 C C . GLY A 1 92 ? 5.135 4.471 -17.097 1.00 93.62 92 GLY A C 1
ATOM 649 O O . GLY A 1 92 ? 6.258 4.157 -17.493 1.00 93.62 92 GLY A O 1
ATOM 650 N N . ALA A 1 93 ? 4.638 4.040 -15.938 1.00 93.94 93 ALA A N 1
ATOM 651 C CA . ALA A 1 93 ? 5.343 3.110 -15.061 1.00 93.94 93 ALA A CA 1
ATOM 652 C C . ALA A 1 93 ? 5.095 1.662 -15.505 1.00 93.94 93 ALA A C 1
ATOM 654 O O . ALA A 1 93 ? 3.981 1.302 -15.872 1.00 93.94 93 ALA A O 1
ATOM 655 N N . VAL A 1 94 ? 6.133 0.833 -15.436 1.00 94.44 94 VAL A N 1
ATOM 656 C CA . VAL A 1 94 ? 6.129 -0.578 -15.840 1.00 94.44 94 VAL A CA 1
ATOM 657 C C . VAL A 1 94 ? 5.917 -1.444 -14.595 1.00 94.44 94 VAL A C 1
ATOM 659 O O . VAL A 1 94 ? 6.854 -1.699 -13.834 1.00 94.44 94 VAL A O 1
ATOM 662 N N . LEU A 1 95 ? 4.671 -1.824 -14.313 1.00 94.31 95 LEU A N 1
ATOM 663 C CA . LEU A 1 95 ? 4.269 -2.413 -13.032 1.00 94.31 95 LEU A CA 1
ATOM 664 C C . LEU A 1 95 ? 4.818 -3.829 -12.804 1.00 94.31 95 LEU A C 1
ATOM 666 O O . LEU A 1 95 ? 4.986 -4.241 -11.656 1.00 94.31 95 LEU A O 1
ATOM 670 N N . ASP A 1 96 ? 5.149 -4.556 -13.868 1.00 92.69 96 ASP A N 1
ATOM 671 C CA . ASP A 1 96 ? 5.802 -5.868 -13.835 1.00 92.69 96 ASP A CA 1
ATOM 672 C C . ASP A 1 96 ? 7.342 -5.792 -13.778 1.00 92.69 96 ASP A C 1
ATOM 674 O O . ASP A 1 96 ? 8.017 -6.820 -13.852 1.00 92.69 96 ASP A O 1
ATOM 678 N N . GLN A 1 97 ? 7.907 -4.593 -13.602 1.00 93.56 97 GLN A N 1
ATOM 679 C CA . GLN A 1 97 ? 9.349 -4.344 -13.455 1.00 93.56 97 GLN A CA 1
ATOM 680 C C . GLN A 1 97 ? 9.645 -3.377 -12.298 1.00 93.56 97 GLN A C 1
ATOM 682 O O . GLN A 1 97 ? 10.500 -2.493 -12.407 1.00 93.56 97 GLN A O 1
ATOM 687 N N . LEU A 1 98 ? 8.891 -3.496 -11.202 1.00 93.06 98 LEU A N 1
ATOM 688 C CA . LEU A 1 98 ? 9.076 -2.669 -10.005 1.00 93.06 98 LEU A CA 1
ATOM 689 C C . LEU A 1 98 ? 10.078 -3.269 -9.009 1.00 93.06 98 LEU A C 1
ATOM 691 O O . LEU A 1 98 ? 10.658 -2.529 -8.212 1.00 93.06 98 LEU A O 1
ATOM 695 N N . ARG A 1 99 ? 10.290 -4.591 -9.036 1.00 92.25 99 ARG A N 1
ATOM 696 C CA . ARG A 1 99 ? 11.393 -5.237 -8.307 1.00 92.25 99 ARG A CA 1
ATOM 697 C C . ARG A 1 99 ? 12.737 -4.707 -8.777 1.00 92.25 99 ARG A C 1
ATOM 699 O O . ARG A 1 99 ? 12.876 -4.288 -9.923 1.00 92.25 99 ARG A O 1
ATOM 706 N N . ASP A 1 100 ? 13.686 -4.674 -7.846 1.00 89.50 100 ASP A N 1
ATOM 707 C CA . ASP A 1 100 ? 15.013 -4.068 -8.025 1.00 89.50 100 ASP A CA 1
ATOM 708 C C . ASP A 1 100 ? 14.982 -2.555 -8.333 1.00 89.50 100 ASP A C 1
ATOM 710 O O . ASP A 1 100 ? 16.023 -1.923 -8.532 1.00 89.50 100 ASP A O 1
ATOM 714 N N . GLY A 1 101 ? 13.792 -1.946 -8.338 1.00 88.19 101 GLY A N 1
ATOM 715 C CA . GLY A 1 101 ? 13.603 -0.510 -8.432 1.00 88.19 101 GLY A CA 1
ATOM 716 C C . GLY A 1 101 ? 13.877 0.204 -7.101 1.00 88.19 101 GLY A C 1
ATOM 717 O O . GLY A 1 101 ? 13.992 -0.426 -6.048 1.00 88.19 101 GLY A O 1
ATOM 718 N N . PRO A 1 102 ? 13.921 1.547 -7.103 1.00 87.62 102 PRO A N 1
ATOM 719 C CA . PRO A 1 102 ? 14.281 2.345 -5.923 1.00 87.62 102 PRO A CA 1
ATOM 720 C C . PRO A 1 102 ? 13.342 2.184 -4.719 1.00 87.62 102 PRO A C 1
ATOM 722 O O . PRO A 1 102 ? 13.702 2.542 -3.600 1.00 87.62 102 PRO A O 1
ATOM 725 N N . LEU A 1 103 ? 12.127 1.681 -4.952 1.00 87.94 103 LEU A N 1
ATOM 726 C CA . LEU A 1 103 ? 11.086 1.504 -3.938 1.00 87.94 103 LEU A CA 1
ATOM 727 C C . LEU A 1 103 ? 10.998 0.056 -3.428 1.00 87.94 103 LEU A C 1
ATOM 729 O O . LEU A 1 103 ? 10.217 -0.231 -2.519 1.00 87.94 103 LEU A O 1
ATOM 733 N N . ASP A 1 104 ? 11.784 -0.865 -3.993 1.00 88.56 104 ASP A N 1
ATOM 734 C CA . ASP A 1 104 ? 11.778 -2.260 -3.576 1.00 88.56 104 ASP A CA 1
ATOM 735 C C . ASP A 1 104 ? 12.606 -2.466 -2.300 1.00 88.56 104 ASP A C 1
ATOM 737 O O . ASP A 1 104 ? 13.752 -2.027 -2.162 1.00 88.56 104 ASP A O 1
ATOM 741 N N . LYS A 1 105 ? 12.000 -3.178 -1.348 1.00 86.06 105 LYS A N 1
ATOM 742 C CA . LYS A 1 105 ? 12.643 -3.604 -0.098 1.00 86.06 105 LYS A CA 1
ATOM 743 C C . LYS A 1 105 ? 13.063 -5.073 -0.125 1.00 86.06 105 LYS A C 1
ATOM 745 O O . LYS A 1 105 ? 13.480 -5.587 0.905 1.00 86.06 105 LYS A O 1
ATOM 750 N N . HIS A 1 106 ? 12.930 -5.769 -1.257 1.00 85.94 106 HIS A N 1
ATOM 751 C CA . HIS A 1 106 ? 13.262 -7.192 -1.416 1.00 85.94 106 HIS A CA 1
ATOM 752 C C . HIS A 1 106 ? 12.648 -8.084 -0.319 1.00 85.94 106 HIS A C 1
ATOM 754 O O . HIS A 1 106 ? 13.294 -8.971 0.230 1.00 85.94 106 HIS A O 1
ATOM 760 N N . GLY A 1 107 ? 11.390 -7.812 0.044 1.00 80.81 107 GLY A N 1
ATOM 761 C CA . GLY A 1 107 ? 10.672 -8.535 1.101 1.00 80.81 107 GLY A CA 1
ATOM 762 C C . GLY A 1 107 ? 10.969 -8.065 2.531 1.00 80.81 107 GLY A C 1
ATOM 763 O O . GLY A 1 107 ? 10.331 -8.551 3.459 1.00 80.81 107 GLY A O 1
ATOM 764 N N . GLY A 1 108 ? 11.880 -7.107 2.724 1.00 83.44 108 GLY A N 1
ATOM 765 C CA . GLY A 1 108 ? 12.145 -6.457 4.009 1.00 83.44 108 GLY A CA 1
ATOM 766 C C . GLY A 1 108 ? 11.009 -5.547 4.498 1.00 83.44 108 GLY A C 1
ATOM 767 O O . GLY A 1 108 ? 10.074 -5.206 3.767 1.00 83.44 108 GLY A O 1
ATOM 768 N N . GLY A 1 109 ? 11.084 -5.136 5.761 1.00 87.38 109 GLY A N 1
ATOM 769 C CA . GLY A 1 109 ? 10.048 -4.390 6.465 1.00 87.38 109 GLY A CA 1
ATOM 770 C C . GLY A 1 109 ? 9.000 -5.316 7.083 1.00 87.38 109 GLY A C 1
ATOM 771 O O . GLY A 1 109 ? 9.280 -6.070 8.021 1.00 87.38 109 GLY A O 1
ATOM 772 N N . SER A 1 110 ? 7.761 -5.255 6.586 1.00 90.94 110 SER A N 1
ATOM 773 C CA . SER A 1 110 ? 6.657 -6.041 7.157 1.00 90.94 110 SER A CA 1
ATOM 774 C C . SER A 1 110 ? 6.813 -7.544 6.942 1.00 90.94 110 SER A C 1
ATOM 776 O O . SER A 1 110 ? 6.379 -8.316 7.794 1.00 90.94 110 SER A O 1
ATOM 778 N N . ARG A 1 111 ? 7.465 -7.954 5.843 1.00 93.06 111 ARG A N 1
ATOM 779 C CA . ARG A 1 111 ? 7.580 -9.345 5.370 1.00 93.06 111 ARG A CA 1
ATOM 780 C C . ARG A 1 111 ? 6.240 -10.016 5.029 1.00 93.06 111 ARG A C 1
ATOM 782 O O . ARG A 1 111 ? 6.227 -11.205 4.749 1.00 93.06 111 ARG A O 1
ATOM 789 N N . ILE A 1 112 ? 5.131 -9.263 4.998 1.00 95.75 112 ILE A N 1
ATOM 790 C CA . ILE A 1 112 ? 3.813 -9.798 4.601 1.00 95.75 112 ILE A CA 1
ATOM 791 C C . ILE A 1 112 ? 3.848 -10.272 3.147 1.00 95.75 112 ILE A C 1
ATOM 793 O O . ILE A 1 112 ? 3.273 -11.304 2.837 1.00 95.75 112 ILE A O 1
ATOM 797 N N . LEU A 1 113 ? 4.539 -9.543 2.268 1.00 94.62 113 LEU A N 1
ATOM 798 C CA . LEU A 1 113 ? 4.826 -9.954 0.896 1.00 94.62 113 LEU A CA 1
ATOM 799 C C . LEU A 1 113 ? 6.343 -10.076 0.739 1.00 94.62 113 LEU A C 1
ATOM 801 O O . LEU A 1 113 ? 7.055 -9.077 0.872 1.00 94.62 113 LEU A O 1
ATOM 805 N N . ASP A 1 114 ? 6.843 -11.278 0.466 1.00 92.69 114 ASP A N 1
ATOM 806 C CA . ASP A 1 114 ? 8.283 -11.501 0.307 1.00 92.69 114 ASP A CA 1
ATOM 807 C C . ASP A 1 114 ? 8.804 -11.116 -1.087 1.00 92.69 114 ASP A C 1
ATOM 809 O O . ASP A 1 114 ? 8.051 -10.660 -1.951 1.00 92.69 114 ASP A O 1
ATOM 813 N N . ALA A 1 115 ? 10.112 -11.272 -1.315 1.00 91.38 115 ALA A N 1
ATOM 814 C CA . ALA A 1 115 ? 10.765 -10.960 -2.590 1.00 91.38 115 ALA A CA 1
ATOM 815 C C . ALA A 1 115 ? 10.209 -11.757 -3.785 1.00 91.38 115 ALA A C 1
ATOM 817 O O . ALA A 1 115 ? 10.243 -11.268 -4.910 1.00 91.38 115 ALA A O 1
ATOM 818 N N . THR A 1 116 ? 9.647 -12.943 -3.540 1.00 90.75 116 THR A N 1
ATOM 819 C CA . THR A 1 116 ? 9.059 -13.832 -4.555 1.00 90.75 116 THR A CA 1
ATOM 820 C C . THR A 1 116 ? 7.556 -13.611 -4.744 1.00 90.75 116 THR A C 1
ATOM 822 O O . THR A 1 116 ? 6.901 -14.355 -5.468 1.00 90.75 116 THR A O 1
ATOM 825 N N . ALA A 1 117 ? 7.007 -12.569 -4.109 1.00 92.25 117 ALA A N 1
ATOM 826 C CA . ALA A 1 117 ? 5.584 -12.243 -4.074 1.00 92.25 117 ALA A CA 1
ATOM 827 C C . ALA A 1 117 ? 4.694 -13.304 -3.410 1.00 92.25 117 ALA A C 1
ATOM 829 O O . ALA A 1 117 ? 3.486 -13.344 -3.667 1.00 92.25 117 ALA A O 1
ATOM 830 N N . LYS A 1 118 ? 5.264 -14.122 -2.522 1.00 93.88 118 LYS A N 1
ATOM 831 C CA . LYS A 1 118 ? 4.486 -14.975 -1.630 1.00 93.88 118 LYS A CA 1
ATOM 832 C C . LYS A 1 118 ? 4.000 -14.154 -0.436 1.00 93.88 118 LYS A C 1
ATOM 834 O O . LYS A 1 118 ? 4.751 -13.360 0.137 1.00 93.88 118 LYS A O 1
ATOM 839 N N . VAL A 1 119 ? 2.727 -14.346 -0.093 1.00 95.19 119 VAL A N 1
ATOM 840 C CA . VAL A 1 119 ? 2.112 -13.750 1.094 1.00 95.19 119 VAL A CA 1
ATOM 841 C C . VAL A 1 119 ? 2.341 -14.664 2.292 1.00 95.19 119 VAL A C 1
ATOM 843 O O . VAL A 1 119 ? 2.101 -15.868 2.212 1.00 95.19 119 VAL A O 1
ATOM 846 N N . HIS A 1 120 ? 2.803 -14.076 3.387 1.00 96.56 120 HIS A N 1
ATOM 847 C CA . HIS A 1 120 ? 3.046 -14.740 4.662 1.00 96.56 120 HIS A CA 1
ATOM 848 C C . HIS A 1 120 ? 1.996 -14.266 5.665 1.00 96.56 120 HIS A C 1
ATOM 850 O O . HIS A 1 120 ? 2.116 -13.190 6.257 1.00 96.56 120 HIS A O 1
ATOM 856 N N . GLU A 1 121 ? 0.906 -15.025 5.784 1.00 96.31 121 GLU A N 1
ATOM 857 C CA . GLU A 1 121 ? -0.254 -14.641 6.596 1.00 96.31 121 GLU A CA 1
ATOM 858 C C . GLU A 1 121 ? 0.075 -14.516 8.084 1.00 96.31 121 GLU A C 1
ATOM 860 O O . GLU A 1 121 ? -0.491 -13.665 8.765 1.00 96.31 121 GLU A O 1
ATOM 865 N N . GLU A 1 122 ? 1.062 -15.256 8.585 1.00 97.31 122 GLU A N 1
ATOM 866 C CA . GLU A 1 122 ? 1.506 -15.131 9.972 1.00 97.31 122 GLU A CA 1
ATOM 867 C C . GLU A 1 122 ? 2.143 -13.757 10.257 1.00 97.31 122 GLU A C 1
ATOM 869 O O . GLU A 1 122 ? 2.176 -13.292 11.398 1.00 97.31 122 GLU A O 1
ATOM 874 N N . GLN A 1 123 ? 2.606 -13.044 9.221 1.00 97.69 123 GLN A N 1
ATOM 875 C CA . GLN A 1 123 ? 3.052 -11.654 9.357 1.00 97.69 123 GLN A CA 1
ATOM 876 C C . GLN A 1 123 ? 1.879 -10.670 9.474 1.00 97.69 123 GLN A C 1
ATOM 878 O O . GLN A 1 123 ? 2.065 -9.574 10.006 1.00 97.69 123 GLN A O 1
ATOM 883 N N . ILE A 1 124 ? 0.679 -11.047 9.019 1.00 97.94 124 ILE A N 1
ATOM 884 C CA . ILE A 1 124 ? -0.562 -10.298 9.266 1.00 97.94 124 ILE A CA 1
ATOM 885 C C . ILE A 1 124 ? -1.009 -10.522 10.712 1.00 97.94 124 ILE A C 1
ATOM 887 O O . ILE A 1 124 ? -1.370 -9.562 11.387 1.00 97.94 124 ILE A O 1
ATOM 891 N N . ASP A 1 125 ? -0.898 -11.744 11.232 1.00 97.69 125 ASP A N 1
ATOM 892 C CA . ASP A 1 125 ? -1.186 -12.016 12.647 1.00 97.69 125 ASP A CA 1
ATOM 893 C C . ASP A 1 125 ? -0.201 -11.267 13.558 1.00 97.69 125 ASP A C 1
ATOM 895 O O . ASP A 1 125 ? -0.585 -10.658 14.559 1.00 97.69 125 ASP A O 1
ATOM 899 N N . ARG A 1 126 ? 1.075 -11.193 13.156 1.00 97.75 126 ARG A N 1
ATOM 900 C CA . ARG A 1 126 ? 2.054 -10.331 13.824 1.00 97.75 126 ARG A CA 1
ATOM 901 C C . ARG A 1 126 ? 1.697 -8.850 13.716 1.00 97.75 126 ARG A C 1
ATOM 903 O O . ARG A 1 126 ? 1.906 -8.131 14.680 1.00 97.75 126 ARG A O 1
ATOM 910 N N . LEU A 1 127 ? 1.207 -8.358 12.577 1.00 98.00 127 LEU A N 1
ATOM 911 C CA . LEU A 1 127 ? 0.713 -6.977 12.472 1.00 98.00 127 LEU A CA 1
ATOM 912 C C . LEU A 1 127 ? -0.416 -6.739 13.490 1.00 98.00 127 LEU A C 1
ATOM 914 O O . LEU A 1 127 ? -0.400 -5.727 14.188 1.00 98.00 127 LEU A O 1
ATOM 918 N N . ALA A 1 128 ? -1.343 -7.691 13.615 1.00 98.31 128 ALA A N 1
ATOM 919 C CA . ALA A 1 128 ? -2.461 -7.624 14.550 1.00 98.31 128 ALA A CA 1
ATOM 920 C C . ALA A 1 128 ? -2.010 -7.524 16.014 1.00 98.31 128 ALA A C 1
ATOM 922 O O . ALA A 1 128 ? -2.642 -6.811 16.786 1.00 98.31 128 ALA A O 1
ATOM 923 N N . SER A 1 129 ? -0.883 -8.143 16.390 1.00 98.38 129 SER A N 1
ATOM 924 C CA . SER A 1 129 ? -0.351 -8.053 17.758 1.00 98.38 129 SER A CA 1
ATOM 925 C C . SER A 1 129 ? 0.134 -6.652 18.157 1.00 98.38 129 SER A C 1
ATOM 927 O O . SER A 1 129 ? 0.417 -6.428 19.330 1.00 98.38 129 SER A O 1
ATOM 929 N N . PHE A 1 130 ? 0.291 -5.725 17.204 1.00 98.31 130 PHE A N 1
ATOM 930 C CA . PHE A 1 130 ? 0.549 -4.303 17.480 1.00 98.31 130 PHE A CA 1
ATOM 931 C C . PHE A 1 130 ? -0.731 -3.468 17.510 1.00 98.31 130 PHE A C 1
ATOM 933 O O . PHE A 1 130 ? -0.675 -2.303 17.890 1.00 98.31 130 PHE A O 1
ATOM 940 N N . GLY A 1 131 ? -1.849 -4.028 17.053 1.00 97.75 131 GLY A N 1
ATOM 941 C CA . GLY A 1 131 ? -3.122 -3.335 16.982 1.00 97.75 131 GLY A CA 1
ATOM 942 C C . GLY A 1 131 ? -3.806 -3.204 18.335 1.00 97.75 131 GLY A C 1
ATOM 943 O O . GLY A 1 131 ? -3.406 -3.791 19.341 1.00 97.75 131 GLY A O 1
ATOM 944 N N . LYS A 1 132 ? -4.881 -2.427 18.328 1.00 97.62 132 LYS A N 1
ATOM 945 C CA . LYS A 1 132 ? -5.806 -2.258 19.445 1.00 97.62 132 LYS A CA 1
ATOM 946 C C . LYS A 1 132 ? -7.241 -2.354 18.947 1.00 97.62 132 LYS A C 1
ATOM 948 O O . LYS A 1 132 ? -7.493 -2.280 17.744 1.00 97.62 132 LYS A O 1
ATOM 953 N N . ASP A 1 133 ? -8.168 -2.466 19.883 1.00 98.12 133 ASP A N 1
ATOM 954 C CA . ASP A 1 133 ? -9.590 -2.346 19.592 1.00 98.12 133 ASP A CA 1
ATOM 955 C C . ASP A 1 133 ? -9.909 -0.927 19.107 1.00 98.12 133 ASP A C 1
ATOM 957 O O . ASP A 1 133 ? -9.649 0.071 19.786 1.00 98.12 133 ASP A O 1
ATOM 961 N N . CYS A 1 134 ? -10.485 -0.845 17.914 1.00 97.75 134 CYS A N 1
ATOM 962 C CA . CYS A 1 134 ? -10.897 0.380 17.255 1.00 97.75 134 CYS A CA 1
ATOM 963 C C . CYS A 1 134 ? -12.404 0.340 17.007 1.00 97.75 134 CYS A C 1
ATOM 965 O O . CYS A 1 134 ? -12.957 -0.678 16.590 1.00 97.75 134 CYS A O 1
ATOM 967 N N . LYS A 1 135 ? -13.083 1.465 17.242 1.00 96.44 135 LYS A N 1
ATOM 968 C CA . LYS A 1 135 ? -14.507 1.601 16.918 1.00 96.44 135 LYS A CA 1
ATOM 969 C C . LYS A 1 135 ? -14.650 1.774 15.408 1.00 96.44 135 LYS A C 1
ATOM 971 O O . LYS A 1 135 ? -14.126 2.739 14.852 1.00 96.44 135 LYS A O 1
ATOM 976 N N . ASP A 1 136 ? -15.344 0.859 14.741 1.00 94.81 136 ASP A N 1
ATOM 977 C CA . ASP A 1 136 ? -15.640 1.003 13.314 1.00 94.81 136 ASP A CA 1
ATOM 978 C C . ASP A 1 136 ? -16.691 2.106 13.115 1.00 94.81 136 ASP A C 1
ATOM 980 O O . ASP A 1 136 ? -17.750 2.053 13.748 1.00 94.81 136 ASP A O 1
ATOM 984 N N . PRO A 1 137 ? -16.444 3.117 12.256 1.00 92.44 137 PRO A N 1
ATOM 985 C CA . PRO A 1 137 ? -17.470 4.082 11.866 1.00 92.44 137 PRO A CA 1
ATOM 986 C C . PRO A 1 137 ? -18.750 3.451 11.295 1.00 92.44 137 PRO A C 1
ATOM 988 O O . PRO A 1 137 ? -19.808 4.067 11.378 1.00 92.44 137 PRO A O 1
ATOM 991 N N . ALA A 1 138 ? -18.674 2.242 10.728 1.00 90.62 138 ALA A N 1
ATOM 992 C CA . ALA A 1 138 ? -19.835 1.467 10.283 1.00 90.62 138 ALA A CA 1
ATOM 993 C C . ALA A 1 138 ? -20.557 0.722 11.428 1.00 90.62 138 ALA A C 1
ATOM 995 O O . ALA A 1 138 ? -21.609 0.124 11.204 1.00 90.62 138 ALA A O 1
ATOM 996 N N . GLY A 1 139 ? -20.019 0.781 12.649 1.00 93.44 139 GLY A N 1
ATOM 997 C CA . GLY A 1 139 ? -20.525 0.113 13.844 1.00 93.44 139 GLY A CA 1
ATOM 998 C C . GLY A 1 139 ? -19.685 -1.098 14.253 1.00 93.44 139 GLY A C 1
ATOM 999 O O . GLY A 1 139 ? -19.160 -1.828 13.418 1.00 93.44 139 GLY A O 1
ATOM 1000 N N . GLY A 1 140 ? -19.595 -1.335 15.564 1.00 95.81 140 GLY A N 1
ATOM 1001 C CA . GLY A 1 140 ? -18.828 -2.442 16.140 1.00 95.81 140 GLY A CA 1
ATOM 1002 C C . GLY A 1 140 ? -17.397 -2.071 16.536 1.00 95.81 140 GLY A C 1
ATOM 1003 O O . GLY A 1 140 ? -17.008 -0.900 16.549 1.00 95.81 140 GLY A O 1
ATOM 1004 N N . ILE A 1 141 ? -16.637 -3.096 16.921 1.00 97.19 141 ILE A N 1
ATOM 1005 C CA . ILE A 1 141 ? -15.234 -3.006 17.332 1.00 97.19 141 ILE A CA 1
ATOM 1006 C C . ILE A 1 141 ? -14.434 -3.988 16.478 1.00 97.19 141 ILE A C 1
ATOM 1008 O O . ILE A 1 141 ? -14.855 -5.130 16.299 1.00 97.19 141 ILE A O 1
ATOM 1012 N N . GLU A 1 142 ? -13.285 -3.556 15.971 1.00 97.69 142 GLU A N 1
ATOM 1013 C CA . GLU A 1 142 ? -12.333 -4.412 15.261 1.00 97.69 142 GLU A CA 1
ATOM 1014 C C . GLU A 1 142 ? -10.887 -4.070 15.633 1.00 97.69 142 GLU A C 1
ATOM 1016 O O . GLU A 1 142 ? -10.601 -2.978 16.123 1.00 97.69 142 GLU A O 1
ATOM 1021 N N . THR A 1 143 ? -9.953 -4.983 15.369 1.00 98.50 143 THR A N 1
ATOM 1022 C CA . THR A 1 143 ? -8.525 -4.717 15.570 1.00 98.50 143 THR A CA 1
ATOM 1023 C C . THR A 1 143 ? -7.981 -3.800 14.474 1.00 98.50 143 THR A C 1
ATOM 1025 O O . THR A 1 143 ? -8.063 -4.103 13.278 1.00 98.50 143 THR A O 1
ATOM 1028 N N . GLY A 1 144 ? -7.356 -2.700 14.885 1.00 98.25 144 GLY A N 1
ATOM 1029 C CA . GLY A 1 144 ? -6.764 -1.714 13.993 1.00 98.25 144 GLY A CA 1
ATOM 1030 C C . GLY A 1 144 ? -5.459 -1.127 14.519 1.00 98.25 144 GLY A C 1
ATOM 1031 O O . GLY A 1 144 ? -5.131 -1.246 15.698 1.00 98.25 144 GLY A O 1
ATOM 1032 N N . LEU A 1 145 ? -4.698 -0.492 13.627 1.00 98.56 145 LEU A N 1
ATOM 1033 C CA . LEU A 1 145 ? -3.483 0.245 13.977 1.00 98.56 145 LEU A CA 1
ATOM 1034 C C . LEU A 1 145 ? -3.664 1.729 13.644 1.00 98.56 145 LEU A C 1
ATOM 1036 O O . LEU A 1 145 ? -3.831 2.072 12.472 1.00 98.56 145 LEU A O 1
ATOM 1040 N N . THR A 1 146 ? -3.601 2.616 14.641 1.00 97.88 146 THR 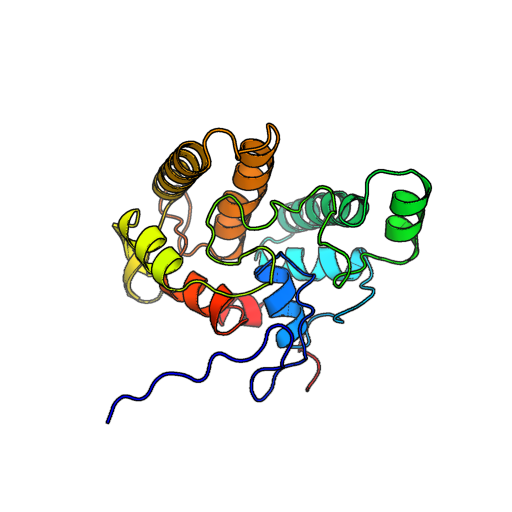A N 1
ATOM 1041 C CA . THR A 1 146 ? -3.495 4.067 14.392 1.00 97.88 146 THR A CA 1
ATOM 1042 C C . THR A 1 146 ? -2.070 4.430 13.980 1.00 97.88 146 THR A C 1
ATOM 1044 O O . THR A 1 146 ? -1.190 3.566 13.901 1.00 97.88 146 THR A O 1
ATOM 1047 N N . ALA A 1 147 ? -1.803 5.716 13.740 1.00 96.88 147 ALA A N 1
ATOM 1048 C CA . ALA A 1 147 ? -0.457 6.190 13.425 1.00 96.88 147 ALA A CA 1
ATOM 1049 C C . ALA A 1 147 ? 0.585 5.723 14.463 1.00 96.88 147 ALA A C 1
ATOM 1051 O O . ALA A 1 147 ? 1.656 5.248 14.087 1.00 96.88 147 ALA A O 1
ATOM 1052 N N . LYS A 1 148 ? 0.238 5.749 15.757 1.00 96.81 148 LYS A N 1
ATOM 1053 C CA . LYS A 1 148 ? 1.125 5.329 16.852 1.00 96.81 148 LYS A CA 1
ATOM 1054 C C . LYS A 1 148 ? 1.441 3.829 16.828 1.00 96.81 148 LYS A C 1
ATOM 1056 O O . LYS A 1 148 ? 2.597 3.426 16.996 1.00 96.81 148 LYS A O 1
ATOM 1061 N N . GLU A 1 149 ? 0.432 2.985 16.618 1.00 98.12 149 GLU A N 1
ATOM 1062 C CA . GLU A 1 149 ? 0.644 1.537 16.507 1.00 98.12 149 GLU A CA 1
ATOM 1063 C C . GLU A 1 149 ? 1.434 1.194 15.234 1.00 98.12 149 GLU A C 1
ATOM 1065 O O . GLU A 1 149 ? 2.332 0.352 15.278 1.00 98.12 149 GLU A O 1
ATOM 1070 N N . ILE A 1 150 ? 1.185 1.902 14.125 1.00 97.44 150 ILE A N 1
ATOM 1071 C CA . ILE A 1 150 ? 1.969 1.778 12.889 1.00 97.44 150 ILE A CA 1
ATOM 1072 C C . ILE A 1 150 ? 3.438 2.137 13.132 1.00 97.44 150 ILE A C 1
ATOM 1074 O O . ILE A 1 150 ? 4.319 1.383 12.724 1.00 97.44 150 ILE A O 1
ATOM 1078 N N . GLU A 1 151 ? 3.737 3.245 13.810 1.00 95.81 151 GLU A N 1
ATOM 1079 C CA . GLU A 1 151 ? 5.114 3.624 14.151 1.00 95.81 151 GLU A CA 1
ATOM 1080 C C . GLU A 1 151 ? 5.819 2.547 14.978 1.00 95.81 151 GLU A C 1
ATOM 10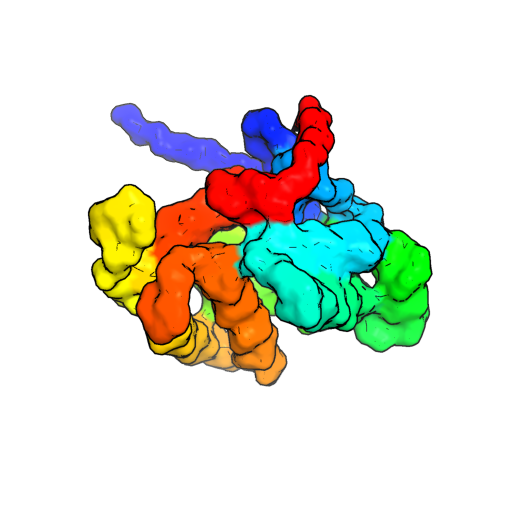82 O O . GLU A 1 151 ? 6.955 2.171 14.674 1.00 95.81 151 GLU A O 1
ATOM 1087 N N . THR A 1 152 ? 5.119 1.991 15.967 1.00 97.12 152 THR A N 1
ATOM 1088 C CA . THR A 1 152 ? 5.635 0.907 16.813 1.00 97.12 152 THR A CA 1
ATOM 1089 C C . THR A 1 152 ? 5.918 -0.352 15.988 1.00 97.12 152 THR A C 1
ATOM 1091 O O . THR A 1 152 ? 6.996 -0.945 16.096 1.00 97.12 152 THR A O 1
ATOM 1094 N N . PHE A 1 153 ? 4.992 -0.731 15.104 1.00 96.75 153 PHE A N 1
ATOM 1095 C CA . PHE A 1 153 ? 5.156 -1.852 14.181 1.00 96.75 153 PHE A CA 1
ATOM 1096 C C . PHE A 1 153 ? 6.348 -1.652 13.233 1.00 96.75 153 PHE A C 1
ATOM 1098 O O . PHE A 1 153 ? 7.165 -2.563 13.055 1.00 96.75 153 PHE A O 1
ATOM 1105 N N . MET A 1 154 ? 6.493 -0.458 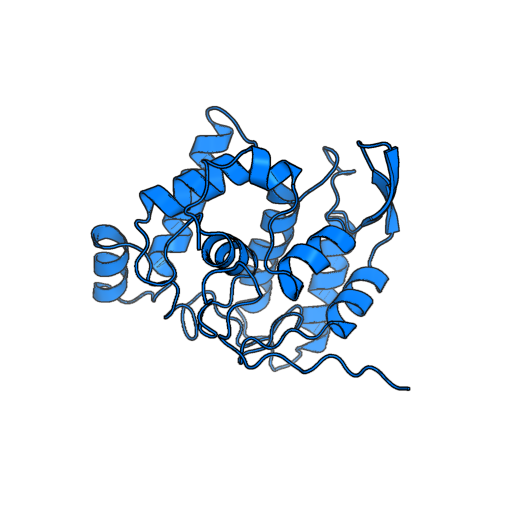12.649 1.00 94.88 154 MET A N 1
ATOM 1106 C CA . MET A 1 154 ? 7.613 -0.133 11.765 1.00 94.88 154 MET A CA 1
ATOM 1107 C C . MET A 1 154 ? 8.952 -0.203 12.504 1.00 94.88 154 MET A C 1
ATOM 1109 O O . MET A 1 154 ? 9.886 -0.827 12.002 1.00 94.88 154 MET A O 1
ATOM 1113 N N . ALA A 1 155 ? 9.042 0.371 13.707 1.00 94.12 155 ALA A N 1
ATOM 1114 C CA . ALA A 1 155 ? 10.250 0.323 14.527 1.00 94.12 155 ALA A CA 1
ATOM 1115 C C . ALA A 1 155 ? 10.647 -1.121 14.877 1.00 94.12 155 ALA A C 1
ATOM 1117 O O . ALA A 1 155 ? 11.813 -1.500 14.745 1.00 94.12 155 ALA A O 1
ATOM 1118 N N . ALA A 1 156 ? 9.674 -1.959 15.249 1.00 95.50 156 ALA A N 1
ATOM 1119 C CA . ALA A 1 156 ? 9.911 -3.370 15.536 1.00 95.50 156 ALA A CA 1
ATOM 1120 C C . ALA A 1 156 ? 10.398 -4.151 14.303 1.00 95.50 156 ALA A C 1
ATOM 1122 O O . ALA A 1 156 ? 11.221 -5.056 14.433 1.00 95.50 156 ALA A O 1
ATOM 1123 N N . ASN A 1 157 ? 9.913 -3.810 13.107 1.00 93.38 157 ASN A N 1
ATOM 1124 C CA . ASN A 1 157 ? 10.347 -4.431 11.855 1.00 93.38 157 ASN A CA 1
ATOM 1125 C C . ASN A 1 157 ? 11.759 -4.015 11.448 1.00 93.38 157 ASN A C 1
ATOM 1127 O O . ASN A 1 157 ? 12.546 -4.879 11.084 1.00 93.38 157 ASN A O 1
ATOM 1131 N N . ILE A 1 158 ? 12.100 -2.730 11.572 1.00 90.69 158 ILE A N 1
ATOM 1132 C CA . ILE A 1 158 ? 13.464 -2.242 11.317 1.00 90.69 158 ILE A CA 1
ATOM 1133 C C . ILE A 1 158 ? 14.446 -2.939 12.262 1.00 90.69 158 ILE A C 1
ATOM 1135 O O . ILE A 1 158 ? 15.461 -3.469 11.820 1.00 90.69 158 ILE A O 1
ATOM 1139 N N . LYS A 1 159 ? 14.105 -3.026 13.555 1.00 92.06 159 LYS A N 1
ATOM 1140 C CA . LYS A 1 159 ? 14.914 -3.756 14.539 1.00 92.06 159 LYS A CA 1
ATOM 1141 C C . LYS A 1 159 ? 15.077 -5.235 14.171 1.00 92.06 159 LYS A C 1
ATOM 1143 O O . LYS A 1 159 ? 16.155 -5.787 14.350 1.00 92.06 159 LYS A O 1
ATOM 1148 N N . ARG A 1 160 ? 14.016 -5.874 13.668 1.00 91.88 160 ARG A N 1
ATOM 1149 C CA . ARG A 1 160 ? 14.033 -7.279 13.228 1.00 91.88 160 ARG A CA 1
ATOM 1150 C C . ARG A 1 160 ? 14.872 -7.493 11.969 1.00 91.88 160 ARG A C 1
ATOM 1152 O O . ARG A 1 160 ? 15.457 -8.560 11.814 1.00 91.88 160 ARG A O 1
ATOM 1159 N N . ASP A 1 161 ? 14.880 -6.529 11.058 1.00 88.31 161 ASP A N 1
ATOM 1160 C CA . ASP A 1 161 ? 15.695 -6.597 9.847 1.00 88.31 161 ASP A CA 1
ATOM 1161 C C . ASP A 1 161 ? 17.187 -6.413 10.160 1.00 88.31 161 ASP A C 1
ATOM 1163 O O . ASP A 1 161 ? 18.012 -6.985 9.452 1.00 88.31 161 ASP A O 1
ATOM 1167 N N . GLY A 1 162 ? 17.541 -5.714 11.245 1.00 86.62 162 GLY A N 1
ATOM 1168 C CA . GLY A 1 162 ? 18.925 -5.610 11.718 1.00 86.62 162 GLY A CA 1
ATOM 1169 C C . GLY A 1 162 ? 19.861 -5.126 10.610 1.00 86.62 162 GLY A C 1
ATOM 1170 O O . GLY A 1 162 ? 19.539 -4.172 9.906 1.00 86.62 162 GLY A O 1
ATOM 1171 N N . ASP A 1 163 ? 20.976 -5.825 10.400 1.00 83.50 163 ASP A N 1
ATOM 1172 C CA . ASP A 1 163 ? 21.958 -5.489 9.357 1.00 83.50 163 ASP A CA 1
ATOM 1173 C C . ASP A 1 163 ? 21.411 -5.640 7.925 1.00 83.50 163 ASP A C 1
ATOM 1175 O O . ASP A 1 163 ? 21.952 -5.060 6.983 1.00 83.50 163 ASP A O 1
ATOM 1179 N N . ALA A 1 164 ? 20.314 -6.385 7.737 1.00 81.06 164 ALA A N 1
ATOM 1180 C CA . ALA A 1 164 ? 19.633 -6.479 6.446 1.00 81.06 164 ALA A CA 1
ATOM 1181 C C . ALA A 1 164 ? 18.764 -5.244 6.146 1.00 81.06 164 ALA A C 1
ATOM 1183 O O . ALA A 1 164 ? 18.361 -5.043 4.994 1.00 81.06 164 ALA A O 1
ATOM 1184 N N . ALA A 1 165 ? 18.479 -4.399 7.147 1.00 80.00 165 ALA A N 1
ATOM 1185 C CA . ALA A 1 165 ? 17.787 -3.136 6.942 1.00 80.00 165 ALA A CA 1
ATOM 1186 C C . ALA A 1 165 ? 18.719 -2.161 6.218 1.00 80.00 165 ALA A C 1
ATOM 1188 O O . ALA A 1 165 ? 19.539 -1.472 6.827 1.00 80.00 165 ALA A O 1
ATOM 1189 N N . ARG A 1 166 ? 18.585 -2.073 4.890 1.00 82.25 166 ARG A N 1
ATOM 1190 C CA . ARG A 1 166 ? 19.314 -1.064 4.112 1.00 82.25 166 ARG A CA 1
ATOM 1191 C C . ARG A 1 166 ? 18.977 0.330 4.647 1.00 82.25 166 ARG A C 1
ATOM 1193 O O . ARG A 1 166 ? 17.855 0.578 5.091 1.00 82.25 166 ARG A O 1
ATOM 1200 N N . TRP A 1 167 ? 19.922 1.265 4.541 1.00 82.81 167 TRP A N 1
ATOM 1201 C CA . TRP A 1 167 ? 19.809 2.619 5.107 1.00 82.81 167 TRP A CA 1
ATOM 1202 C C . TRP A 1 167 ? 18.515 3.364 4.719 1.00 82.81 167 TRP A C 1
ATOM 1204 O O . TRP A 1 167 ? 18.029 4.202 5.475 1.00 82.81 167 TRP A O 1
ATOM 1214 N N . TYR A 1 168 ? 17.930 3.046 3.558 1.00 80.81 168 TYR A N 1
ATOM 1215 C CA . TYR A 1 168 ? 16.714 3.676 3.043 1.00 80.81 168 TYR A CA 1
ATOM 1216 C C . TYR A 1 168 ? 15.403 2.989 3.479 1.00 80.81 168 TYR A C 1
ATOM 1218 O O . TYR A 1 168 ? 14.326 3.536 3.236 1.00 80.81 168 TYR A O 1
ATOM 1226 N N . PHE A 1 169 ? 15.436 1.823 4.138 1.00 85.00 169 PHE A N 1
ATOM 1227 C CA . PHE A 1 169 ? 14.224 1.112 4.578 1.00 85.00 169 PHE A CA 1
ATOM 1228 C C . PHE A 1 169 ? 13.330 1.956 5.497 1.00 85.00 169 PHE A C 1
ATOM 1230 O O . PHE A 1 169 ? 12.130 2.026 5.222 1.00 85.00 169 PHE A O 1
ATOM 1237 N N . PRO A 1 170 ? 13.853 2.657 6.525 1.00 85.38 170 PRO A N 1
ATOM 1238 C CA . PRO A 1 170 ? 13.022 3.519 7.364 1.00 85.38 170 PRO A CA 1
ATOM 1239 C C . PRO A 1 170 ? 12.321 4.630 6.572 1.00 85.38 170 PRO A C 1
ATOM 1241 O O . PRO A 1 170 ? 11.183 4.978 6.882 1.00 85.38 170 PRO A O 1
ATOM 1244 N N . ILE A 1 171 ? 12.975 5.165 5.534 1.00 86.00 171 ILE A N 1
ATOM 1245 C CA . ILE A 1 171 ? 12.410 6.206 4.663 1.00 86.00 171 ILE A CA 1
ATOM 1246 C C . ILE A 1 171 ? 11.240 5.629 3.864 1.00 86.00 171 ILE A C 1
ATOM 1248 O O . ILE A 1 171 ? 10.148 6.195 3.880 1.00 86.00 171 ILE A O 1
ATOM 1252 N N . LEU A 1 172 ? 11.437 4.471 3.224 1.00 84.94 172 LEU A N 1
ATOM 1253 C CA . LEU A 1 172 ? 10.380 3.807 2.461 1.00 84.94 172 LEU A CA 1
ATOM 1254 C C . LEU A 1 172 ? 9.205 3.392 3.352 1.00 84.94 172 LEU A C 1
ATOM 1256 O O . LEU A 1 172 ? 8.057 3.607 2.982 1.00 84.94 172 LEU A O 1
ATOM 1260 N N . MET A 1 173 ? 9.462 2.860 4.548 1.00 84.88 173 MET A N 1
ATOM 1261 C CA . MET A 1 173 ? 8.398 2.450 5.469 1.00 84.88 173 MET A CA 1
ATOM 1262 C C . MET A 1 173 ? 7.564 3.640 5.961 1.00 84.88 173 MET A C 1
ATOM 1264 O O . MET A 1 173 ? 6.336 3.543 5.979 1.00 84.88 173 MET A O 1
ATOM 1268 N N . LYS A 1 174 ? 8.204 4.779 6.269 1.00 85.88 174 LYS A N 1
ATOM 1269 C CA . LYS A 1 174 ? 7.513 6.046 6.575 1.00 85.88 174 LYS A CA 1
ATOM 1270 C C . LYS A 1 174 ? 6.712 6.591 5.388 1.00 85.88 174 LYS A C 1
ATOM 1272 O O . LYS A 1 174 ? 5.763 7.341 5.595 1.00 85.88 174 LYS A O 1
ATOM 1277 N N . GLY A 1 175 ? 7.077 6.220 4.164 1.00 82.31 175 GLY A N 1
ATOM 1278 C CA . GLY A 1 175 ? 6.299 6.513 2.965 1.00 82.31 175 GLY A CA 1
ATOM 1279 C C . GLY A 1 175 ? 5.123 5.558 2.755 1.00 82.31 175 GLY A C 1
ATOM 1280 O O . GLY A 1 175 ? 4.072 5.991 2.309 1.00 82.31 175 GLY A O 1
ATOM 1281 N N . GLU A 1 176 ? 5.260 4.274 3.078 1.00 88.56 176 GLU A N 1
ATOM 1282 C CA . GLU A 1 176 ? 4.253 3.258 2.744 1.00 88.56 176 GLU A CA 1
ATOM 1283 C C . GLU A 1 176 ? 3.122 3.151 3.759 1.00 88.56 176 GLU A C 1
ATOM 1285 O O . GLU A 1 176 ? 1.956 3.263 3.387 1.00 88.56 176 GLU A O 1
ATOM 1290 N N . TRP A 1 177 ? 3.435 2.932 5.038 1.00 93.12 177 TRP A N 1
ATOM 1291 C CA . TRP A 1 177 ? 2.405 2.636 6.038 1.00 93.12 177 TRP A CA 1
ATOM 1292 C C . TRP A 1 177 ? 1.535 3.849 6.383 1.00 93.12 177 TRP A C 1
ATOM 1294 O O . TRP A 1 177 ? 0.312 3.703 6.393 1.00 93.12 177 TRP A O 1
ATOM 1304 N N . PRO A 1 178 ? 2.093 5.058 6.585 1.00 91.25 178 PRO A N 1
ATOM 1305 C CA . PRO A 1 178 ? 1.278 6.257 6.773 1.00 91.25 178 PRO A CA 1
ATOM 1306 C C . PRO A 1 178 ? 0.427 6.611 5.546 1.00 91.25 178 PRO A C 1
ATOM 1308 O O . PRO A 1 178 ? -0.707 7.067 5.692 1.00 91.25 178 PRO A O 1
ATOM 1311 N N . VAL A 1 179 ? 0.926 6.372 4.327 1.00 89.88 179 VAL A N 1
ATOM 1312 C CA . VAL A 1 179 ? 0.122 6.565 3.107 1.00 89.88 179 VAL A CA 1
ATOM 1313 C C . VAL A 1 179 ? -0.992 5.528 3.028 1.00 89.88 179 VAL A C 1
ATOM 1315 O O . VAL A 1 179 ? -2.128 5.886 2.717 1.00 89.88 179 VAL A O 1
ATOM 1318 N N . LEU A 1 180 ? -0.711 4.270 3.374 1.00 93.56 180 LEU A N 1
ATOM 1319 C CA . LEU A 1 180 ? -1.728 3.228 3.440 1.00 93.56 180 LEU A CA 1
ATOM 1320 C C . LEU A 1 180 ? -2.804 3.569 4.479 1.00 93.56 180 LEU A C 1
ATOM 1322 O O . LEU A 1 180 ? -3.981 3.461 4.161 1.00 93.56 180 LEU A O 1
ATOM 1326 N N . LEU A 1 181 ? -2.432 4.077 5.660 1.00 95.25 181 LEU A N 1
ATOM 1327 C CA . LEU A 1 181 ? -3.371 4.601 6.662 1.00 95.25 181 LEU A CA 1
ATOM 1328 C C . LEU A 1 181 ? -4.185 5.790 6.130 1.00 95.25 181 LEU A C 1
ATOM 1330 O O . LEU A 1 181 ? -5.366 5.937 6.432 1.00 95.25 181 LEU A O 1
ATOM 1334 N N . LYS A 1 182 ? -3.588 6.665 5.323 1.00 91.06 182 LYS A N 1
ATOM 1335 C CA . LYS A 1 182 ? -4.314 7.803 4.748 1.00 91.06 182 LYS A CA 1
ATOM 1336 C C . LYS A 1 182 ? -5.368 7.361 3.729 1.00 91.06 182 LYS A C 1
ATOM 1338 O O . LYS A 1 182 ? -6.451 7.937 3.698 1.00 91.06 182 LYS A O 1
ATOM 1343 N N . ILE A 1 183 ? -5.060 6.353 2.913 1.00 91.50 183 ILE A N 1
ATOM 1344 C CA . ILE A 1 183 ? -5.946 5.856 1.849 1.00 91.50 183 ILE A CA 1
ATOM 1345 C C . ILE A 1 183 ? -6.972 4.862 2.410 1.00 91.50 183 ILE A C 1
ATOM 1347 O O . ILE A 1 183 ? -8.175 5.050 2.242 1.00 91.50 183 ILE A O 1
ATOM 1351 N N . LEU A 1 184 ? -6.486 3.823 3.094 1.00 95.44 184 LEU A N 1
ATOM 1352 C CA . LEU A 1 184 ? -7.257 2.720 3.675 1.00 95.44 184 LEU A CA 1
ATOM 1353 C C . LEU A 1 184 ? -7.571 2.922 5.162 1.00 95.44 184 LEU A C 1
ATOM 1355 O O . LEU A 1 184 ? -8.001 1.987 5.832 1.00 95.44 184 LEU A O 1
ATOM 1359 N N . GLY A 1 185 ? -7.393 4.119 5.705 1.00 95.88 185 GLY A N 1
ATOM 1360 C CA . GLY A 1 185 ? -7.824 4.403 7.068 1.00 95.88 185 GLY A CA 1
ATOM 1361 C C . GLY A 1 185 ? -9.342 4.368 7.188 1.00 95.88 185 GLY A C 1
ATOM 1362 O O . GLY A 1 185 ? -10.063 4.772 6.267 1.00 95.88 185 GLY A O 1
ATOM 1363 N N . LYS A 1 186 ? -9.827 3.888 8.324 1.00 95.50 186 LYS A N 1
ATOM 1364 C CA . LYS A 1 186 ? -11.170 4.159 8.832 1.00 95.50 186 LYS A CA 1
ATOM 1365 C C . LYS A 1 186 ? -11.062 5.212 9.933 1.00 95.50 186 LYS A C 1
ATOM 1367 O O . LYS A 1 186 ? -10.012 5.338 10.556 1.00 95.50 186 LYS A O 1
ATOM 1372 N N . GLY A 1 187 ? -12.135 5.961 10.163 1.00 93.00 187 GLY A N 1
ATOM 1373 C CA . GLY A 1 187 ? -12.143 7.056 11.135 1.00 93.00 187 GLY A CA 1
ATOM 1374 C C . GLY A 1 187 ? -11.379 8.295 10.660 1.00 93.00 187 GLY A C 1
ATOM 1375 O O . GLY A 1 187 ? -10.945 8.387 9.510 1.00 93.00 187 GLY A O 1
ATOM 1376 N N . GLU A 1 188 ? -11.236 9.264 11.560 1.00 91.12 188 GLU A N 1
ATOM 1377 C CA . GLU A 1 188 ? -10.659 10.581 11.285 1.00 91.12 188 GLU A CA 1
ATOM 1378 C C . GLU A 1 188 ? -9.713 11.022 12.406 1.00 91.12 188 GLU A C 1
ATOM 1380 O O . GLU A 1 188 ? -9.775 10.513 13.525 1.00 91.12 188 GLU A O 1
ATOM 1385 N N . GLY A 1 189 ? -8.845 11.991 12.102 1.00 91.00 189 GLY A N 1
ATOM 1386 C CA . GLY A 1 189 ? -7.881 12.534 13.064 1.00 91.00 189 GLY A CA 1
ATOM 1387 C C . GLY A 1 189 ? -6.961 11.462 13.656 1.00 91.00 189 GLY A C 1
ATOM 1388 O O . GLY A 1 189 ? -6.560 10.530 12.962 1.00 91.00 189 GLY A O 1
ATOM 1389 N N . GLU A 1 190 ? -6.653 11.592 14.946 1.00 90.12 190 GLU A N 1
ATOM 1390 C CA . GLU A 1 190 ? -5.795 10.654 15.690 1.00 90.12 190 GLU A CA 1
ATOM 1391 C C . GLU A 1 190 ? -6.434 9.268 15.885 1.00 90.12 190 GLU A C 1
ATOM 1393 O O . GLU A 1 190 ? -5.732 8.275 16.065 1.00 90.12 190 GLU A O 1
ATOM 1398 N N . GLU A 1 191 ? -7.764 9.181 15.792 1.00 92.56 191 GLU A N 1
ATOM 1399 C CA . GLU A 1 191 ? -8.500 7.914 15.847 1.00 92.56 191 GLU A CA 1
ATOM 1400 C C . GLU A 1 191 ? -8.541 7.208 14.488 1.00 92.56 191 GLU A C 1
ATOM 1402 O O . GLU A 1 191 ? -9.087 6.111 14.380 1.00 92.56 191 GLU A O 1
ATOM 1407 N N . ARG A 1 192 ? -7.970 7.808 13.433 1.00 96.88 192 ARG A N 1
ATOM 1408 C CA . ARG A 1 192 ? -7.838 7.142 12.139 1.00 96.88 192 ARG A CA 1
ATOM 1409 C C . ARG A 1 192 ? -6.951 5.909 12.292 1.00 96.88 192 ARG A C 1
ATOM 1411 O O . ARG A 1 192 ? -5.805 6.007 12.730 1.00 96.88 192 ARG A O 1
ATOM 1418 N N . TYR A 1 193 ? -7.451 4.761 11.853 1.00 98.19 193 TYR A N 1
ATOM 1419 C CA . TYR A 1 193 ? -6.755 3.483 11.976 1.00 98.19 193 TYR A CA 1
ATOM 1420 C C . TYR A 1 193 ? -6.822 2.654 10.696 1.00 98.19 193 TYR A C 1
ATOM 1422 O O . TYR A 1 193 ? -7.737 2.785 9.884 1.00 98.19 193 TYR A O 1
ATOM 1430 N N . LEU A 1 194 ? -5.837 1.780 10.521 1.00 97.94 194 LEU A N 1
ATOM 1431 C CA . LEU A 1 194 ? -5.778 0.785 9.463 1.00 97.94 194 LEU A CA 1
ATOM 1432 C C . LEU A 1 194 ? -6.346 -0.534 10.002 1.00 97.94 194 LEU A C 1
ATOM 1434 O O . LEU A 1 194 ? -5.774 -1.107 10.929 1.00 97.94 194 LEU A O 1
ATOM 1438 N N . SER A 1 195 ? -7.470 -0.997 9.448 1.00 98.19 195 SER A N 1
ATOM 1439 C CA . SER A 1 195 ? -8.100 -2.267 9.844 1.00 98.19 195 SER A CA 1
ATOM 1440 C C . SER A 1 195 ? -7.220 -3.453 9.445 1.00 98.19 195 SER A C 1
ATOM 1442 O O . SER A 1 195 ? -6.810 -3.570 8.287 1.00 98.19 195 SER A O 1
ATOM 1444 N N . VAL A 1 196 ? -6.957 -4.363 10.387 1.00 98.31 196 VAL A N 1
ATOM 1445 C CA . VAL A 1 196 ? -6.197 -5.596 10.116 1.00 98.31 196 VAL A CA 1
ATOM 1446 C C . VAL A 1 196 ? -6.928 -6.475 9.097 1.00 98.31 196 VAL A C 1
ATOM 1448 O O . VAL A 1 196 ? -6.290 -7.061 8.221 1.00 98.31 196 VAL A O 1
ATOM 1451 N N . ALA A 1 197 ? -8.262 -6.527 9.162 1.00 97.75 197 ALA A N 1
ATOM 1452 C CA . ALA A 1 197 ? -9.077 -7.277 8.212 1.00 97.75 197 ALA A CA 1
ATOM 1453 C C . ALA A 1 197 ? -8.945 -6.710 6.789 1.00 97.75 197 ALA A C 1
ATOM 1455 O O . ALA A 1 197 ? -8.728 -7.461 5.841 1.00 97.75 197 ALA A O 1
ATOM 1456 N N . GLU A 1 198 ? -8.973 -5.382 6.634 1.00 97.69 198 GLU A N 1
ATOM 1457 C CA . GLU A 1 198 ? -8.771 -4.753 5.323 1.00 97.69 198 GLU A CA 1
ATOM 1458 C C . GLU A 1 198 ? -7.340 -4.931 4.792 1.00 97.69 198 GLU A C 1
ATOM 1460 O O . GLU A 1 198 ? -7.152 -5.085 3.584 1.00 97.69 198 GLU A O 1
ATOM 1465 N N . VAL A 1 199 ? -6.325 -4.973 5.667 1.00 97.69 199 VAL A N 1
ATOM 1466 C CA . VAL A 1 199 ? -4.953 -5.336 5.268 1.00 97.69 199 VAL A CA 1
ATOM 1467 C C . VAL A 1 199 ? -4.905 -6.777 4.763 1.00 97.69 199 VAL A C 1
ATOM 1469 O O . VAL A 1 199 ? -4.302 -7.038 3.722 1.00 97.69 199 VAL A O 1
ATOM 1472 N N . ARG A 1 200 ? -5.573 -7.712 5.445 1.00 97.75 200 ARG A N 1
ATOM 1473 C CA . ARG A 1 200 ? -5.677 -9.107 4.999 1.00 97.75 200 ARG A CA 1
ATOM 1474 C C . ARG A 1 200 ? -6.330 -9.207 3.621 1.00 97.75 200 ARG A C 1
ATOM 1476 O O . ARG A 1 200 ? -5.735 -9.812 2.732 1.00 97.75 200 ARG A O 1
ATOM 1483 N N . THR A 1 201 ? -7.466 -8.548 3.400 1.00 96.81 201 THR A N 1
ATOM 1484 C CA . THR A 1 201 ? -8.117 -8.483 2.079 1.00 96.81 201 THR A CA 1
ATOM 1485 C C . THR A 1 201 ? -7.192 -7.891 1.007 1.00 96.81 201 THR A C 1
ATOM 1487 O O . THR A 1 201 ? -7.116 -8.408 -0.109 1.00 96.81 201 THR A O 1
ATOM 1490 N N . LEU A 1 202 ? -6.419 -6.852 1.337 1.00 97.25 202 LEU A N 1
ATOM 1491 C CA . LEU A 1 202 ? -5.486 -6.242 0.390 1.00 97.25 202 LEU A CA 1
ATOM 1492 C C . LEU A 1 202 ? -4.362 -7.198 -0.035 1.00 97.25 202 LEU A C 1
ATOM 1494 O O . LEU A 1 202 ? -4.050 -7.290 -1.222 1.00 97.25 202 LEU A O 1
ATOM 1498 N N . PHE A 1 203 ? -3.732 -7.886 0.918 1.00 96.38 203 PHE A N 1
ATOM 1499 C CA . PHE A 1 203 ? -2.572 -8.734 0.638 1.00 96.38 203 PHE A CA 1
ATOM 1500 C C . PHE A 1 203 ? -2.961 -10.121 0.122 1.00 96.38 203 PHE A C 1
ATOM 1502 O O . PHE A 1 203 ? -2.395 -10.571 -0.873 1.00 96.38 203 PHE A O 1
ATOM 1509 N N . VAL A 1 204 ? -3.915 -10.785 0.778 1.00 95.88 204 VAL A N 1
ATOM 1510 C CA . VAL A 1 204 ? -4.297 -12.177 0.494 1.00 95.88 204 VAL A CA 1
ATOM 1511 C C . VAL A 1 204 ? -5.243 -12.242 -0.698 1.00 95.88 204 VAL A C 1
ATOM 1513 O O . VAL A 1 204 ? -4.965 -12.920 -1.686 1.00 95.88 204 VAL A O 1
ATOM 1516 N N . GLU A 1 205 ? -6.343 -11.489 -0.643 1.00 95.62 205 GLU A N 1
ATOM 1517 C CA . GLU A 1 205 ? -7.366 -11.525 -1.694 1.00 95.62 205 GLU A CA 1
ATOM 1518 C C . GLU A 1 205 ? -7.017 -10.635 -2.888 1.00 95.62 205 GLU A C 1
ATOM 1520 O O . GLU A 1 205 ? -7.704 -10.689 -3.907 1.00 95.62 205 GLU A O 1
ATOM 1525 N N . ARG A 1 206 ? -5.977 -9.795 -2.774 1.00 96.44 206 ARG A N 1
ATOM 1526 C CA . ARG A 1 206 ? -5.635 -8.768 -3.769 1.00 96.44 206 ARG A CA 1
ATOM 1527 C C . ARG A 1 206 ? -6.847 -7.906 -4.117 1.00 96.44 206 ARG A C 1
ATOM 1529 O O . ARG A 1 206 ? -7.085 -7.619 -5.285 1.00 96.44 206 ARG A O 1
ATOM 1536 N N . ARG A 1 207 ? -7.639 -7.505 -3.120 1.00 96.62 207 ARG A N 1
ATOM 1537 C CA . ARG A 1 207 ? -8.834 -6.669 -3.306 1.00 96.62 207 ARG A CA 1
ATOM 1538 C C . ARG A 1 207 ? -8.716 -5.357 -2.557 1.00 96.62 207 ARG A C 1
ATOM 1540 O O . ARG A 1 207 ? -8.128 -5.280 -1.484 1.00 96.62 207 ARG A O 1
ATOM 1547 N N . LEU A 1 208 ? -9.314 -4.317 -3.126 1.00 96.69 208 LEU A N 1
ATOM 1548 C CA . LEU A 1 208 ? -9.552 -3.086 -2.388 1.00 96.69 208 LEU A CA 1
ATOM 1549 C C . LEU A 1 208 ? -10.784 -3.267 -1.497 1.00 96.69 208 LEU A C 1
ATOM 1551 O O . LEU A 1 208 ? -11.774 -3.843 -1.957 1.00 96.69 208 LEU A O 1
ATOM 1555 N N . PRO A 1 209 ? -10.776 -2.748 -0.258 1.00 95.31 209 PRO A N 1
ATOM 1556 C CA . PRO A 1 209 ? -11.986 -2.727 0.546 1.00 95.31 209 PRO A CA 1
ATOM 1557 C C . PRO A 1 209 ? -13.104 -1.967 -0.173 1.00 95.31 209 PRO A C 1
ATOM 1559 O O . PRO A 1 209 ? -12.845 -0.961 -0.841 1.00 95.31 209 PRO A O 1
ATOM 1562 N N . LYS A 1 210 ? -14.355 -2.410 0.001 1.00 93.81 210 LYS A N 1
ATOM 1563 C CA . LYS A 1 210 ? -15.513 -1.904 -0.756 1.00 93.81 210 LYS A CA 1
ATOM 1564 C C . LYS A 1 210 ? -15.605 -0.375 -0.785 1.00 93.81 210 LYS A C 1
ATOM 1566 O O . LYS A 1 210 ? -15.721 0.203 -1.856 1.00 93.81 210 LYS A O 1
ATOM 1571 N N . ARG A 1 211 ? -15.462 0.293 0.362 1.00 94.25 211 ARG A N 1
ATOM 1572 C CA . ARG A 1 211 ? -15.541 1.765 0.456 1.00 94.25 211 ARG A CA 1
ATOM 1573 C C . ARG A 1 211 ? -14.495 2.512 -0.385 1.00 94.25 211 ARG A C 1
ATOM 1575 O O . ARG A 1 211 ? -14.665 3.696 -0.649 1.00 94.25 211 ARG A O 1
ATOM 1582 N N . ILE A 1 212 ? -13.381 1.857 -0.715 1.00 96.38 212 ILE A N 1
ATOM 1583 C CA . ILE A 1 212 ? -12.324 2.407 -1.570 1.00 96.38 212 ILE A CA 1
ATOM 1584 C C . ILE A 1 212 ? -12.665 2.120 -3.021 1.00 96.38 212 ILE A C 1
ATOM 1586 O O . ILE A 1 212 ? -12.612 3.033 -3.833 1.00 96.38 212 ILE A O 1
ATOM 1590 N N . ALA A 1 213 ? -13.068 0.883 -3.326 1.00 96.12 213 ALA A N 1
ATOM 1591 C CA . ALA A 1 213 ? -13.535 0.494 -4.654 1.00 96.12 213 ALA A CA 1
ATOM 1592 C C . ALA A 1 213 ? -14.700 1.377 -5.138 1.00 96.12 213 ALA A C 1
ATOM 1594 O O . ALA A 1 213 ? -14.696 1.812 -6.282 1.00 96.12 213 ALA A O 1
ATOM 1595 N N . ASP A 1 214 ? -15.634 1.731 -4.252 1.00 95.25 214 ASP A N 1
ATOM 1596 C CA . ASP A 1 214 ? -16.783 2.592 -4.562 1.00 95.25 214 ASP A CA 1
ATOM 1597 C C . ASP A 1 214 ? -16.382 4.032 -4.965 1.00 95.25 214 ASP A C 1
ATOM 1599 O O . ASP A 1 214 ? -17.206 4.771 -5.499 1.00 95.25 214 ASP A O 1
ATOM 1603 N N . ARG A 1 215 ? -15.129 4.450 -4.723 1.00 95.12 215 ARG A N 1
ATOM 1604 C CA . ARG A 1 215 ? -14.586 5.757 -5.153 1.00 95.12 215 ARG A CA 1
ATOM 1605 C C . ARG A 1 215 ? -13.943 5.703 -6.534 1.00 95.12 215 ARG A C 1
ATOM 1607 O O . ARG A 1 215 ? -13.627 6.749 -7.091 1.00 95.12 215 ARG A O 1
ATOM 1614 N N . LEU A 1 216 ? -13.673 4.503 -7.036 1.00 95.50 216 LEU A N 1
ATOM 1615 C CA . LEU A 1 216 ? -12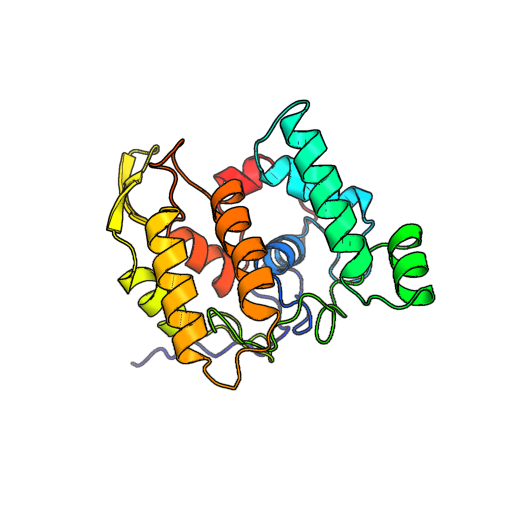.929 4.288 -8.265 1.00 95.50 216 LEU A CA 1
ATOM 1616 C C . LEU A 1 216 ? -13.864 4.222 -9.475 1.00 95.50 216 LEU A C 1
ATOM 1618 O O . LEU A 1 216 ? -15.042 3.881 -9.338 1.00 95.50 216 LEU A O 1
ATOM 1622 N N . PRO A 1 217 ? -13.348 4.515 -10.682 1.00 93.25 217 PRO A N 1
ATOM 1623 C CA . PRO A 1 217 ? -14.085 4.239 -11.906 1.00 93.25 217 PRO A CA 1
ATOM 1624 C C . PRO A 1 217 ? -14.405 2.745 -12.018 1.00 93.25 217 PRO A C 1
ATOM 1626 O O . PRO A 1 217 ? -13.739 1.895 -11.425 1.00 93.25 217 PRO A O 1
ATOM 1629 N N . LYS A 1 218 ? -15.415 2.418 -12.827 1.00 93.50 218 LYS A N 1
ATOM 1630 C CA . LYS A 1 218 ? -15.788 1.026 -13.086 1.00 93.50 218 LYS A CA 1
ATOM 1631 C C . LYS A 1 218 ? -14.579 0.251 -13.647 1.00 93.50 218 LYS A C 1
ATOM 1633 O O . LYS A 1 218 ? -13.999 0.710 -14.632 1.00 93.50 218 LYS A O 1
ATOM 1638 N N . PRO A 1 219 ? -14.213 -0.904 -13.064 1.00 92.69 219 PRO A N 1
ATOM 1639 C CA . PRO A 1 219 ? -13.092 -1.692 -13.555 1.00 92.69 219 PRO A CA 1
ATOM 1640 C C . PRO A 1 219 ? -13.413 -2.392 -14.879 1.00 92.69 219 PRO A C 1
ATOM 1642 O O . PRO A 1 219 ? -14.579 -2.634 -15.214 1.00 92.69 219 PRO A O 1
ATOM 1645 N N . ALA A 1 220 ? -12.363 -2.778 -15.603 1.00 88.75 220 ALA A N 1
ATOM 1646 C CA . ALA A 1 220 ? -12.472 -3.742 -16.689 1.00 88.75 220 ALA A CA 1
ATOM 1647 C C . ALA A 1 220 ? -12.928 -5.112 -16.155 1.00 88.75 220 ALA A C 1
ATOM 1649 O O . ALA A 1 220 ? -12.622 -5.486 -15.022 1.00 88.75 220 ALA A O 1
ATOM 1650 N N . SER A 1 221 ? -13.668 -5.862 -16.973 1.00 83.62 221 SER A N 1
ATOM 1651 C CA . SER A 1 221 ? -14.038 -7.244 -16.646 1.00 83.62 221 SER A CA 1
ATOM 1652 C C . SER A 1 221 ? -12.889 -8.192 -17.021 1.00 83.62 221 SER A C 1
ATOM 1654 O O . SER A 1 221 ? -12.356 -8.024 -18.120 1.00 83.62 221 SER A O 1
ATOM 1656 N N . PRO A 1 222 ? -12.491 -9.116 -16.127 1.00 70.25 222 PRO A N 1
ATOM 1657 C CA . PRO A 1 222 ? -11.467 -10.127 -16.395 1.00 70.25 222 PRO A CA 1
ATOM 1658 C C . PRO A 1 222 ? -11.897 -11.184 -17.411 1.00 70.25 222 PRO A C 1
ATOM 1660 O O . PRO A 1 222 ? -13.122 -11.386 -17.583 1.00 70.25 222 PRO A O 1
#

pLDDT: mean 90.3, std 11.46, range [31.22, 98.56]

Secondary structure (DSSP, 8-state):
-------PPTTPPPTTS----TT---HHHHHHHHTTSS-SSEE-HHHHHHHHHHHTT--HHHHHHHHHHHHHHHHHTT-SSHHHHHHHHHH-EEGGG-TTSTT--TT-SS-SB-TT--B-THHHHHHHTT-EEEE-TTSSEEEEEEHHHHHHHHHHHHHHHGGGS-TTHHHHHHHHHHHHHHHHEESSGGG-EEEHHHHHHHHTS----HHHHTTSPPPPP-

Foldseek 3Di:
DDPDPDQDAQQDQDPFFATAALQQPALLVLLCRRQFQAPRFFGQLQSQLQLLLLLLVDDDPRSVVSSVVSSVCFLQQQHDDPVSSVCCNPGNHTRNRSPVTPLDLQCAFLVCQHNSRGGDVVSLVVLQVLWDWAAAPVGDTATWAFPVSLVVSRVVRCVVCPPSNDPCSSVSSVVRPVSCLSSQWGDDDRSTTHGSVQVCCSSPVVHHPPVSVVSGDDGDGD

Radius of gyration: 17.09 Å; chains: 1; bounding box: 42×55×41 Å

Organism: NCBI:txid722472